Protein AF-A0A975LAP1-F1 (afdb_monomer_lite)

Sequence (255 aa):
MSKTQSNGDASPSRRRPWLIVGASGAALSMIAAGGLVWWKAQGPEHLTTEPLSEHAIAQTASDTAWEWDPPEGAEVFTVRPIPSGVAVQLDDGVVALDGVTGEPTWRYRRADASLSAASTTPDTRLLALAFEKEQQEEQDRSDPALEDLLVLDTSTGEIVGQQEIGEARPHRIVNSPVPGPRGATQHLPASGIHQVTNDARIELGARGFVAYSLTEDSELWENGTAFPGSPRTMRSRTPTQARPRSRGTPLSPAD

InterPro domains:
  IPR011044 Quinoprotein amine dehydrogenase, beta chain-like [SSF50969] (33-177)
  IPR015943 WD40/YVTN repeat-like-containing domain superfamily [G3DSA:2.130.10.10] (2-242)

Structure (mmCIF, N/CA/C/O backbone):
data_AF-A0A975LAP1-F1
#
_entry.id   AF-A0A975LAP1-F1
#
loop_
_atom_site.group_PDB
_atom_site.id
_atom_site.type_symbol
_atom_site.label_atom_id
_atom_site.label_alt_id
_atom_site.label_comp_id
_atom_site.label_asym_id
_atom_site.label_entity_id
_atom_site.label_seq_id
_atom_site.pdbx_PDB_ins_code
_atom_site.Cartn_x
_atom_site.Cartn_y
_atom_site.Cartn_z
_atom_site.occupancy
_atom_site.B_iso_or_equiv
_atom_site.auth_seq_id
_atom_site.auth_comp_id
_atom_site.auth_asym_id
_atom_site.auth_atom_id
_atom_site.pdbx_PDB_model_num
ATOM 1 N N . MET A 1 1 ? -28.612 12.240 81.032 1.00 38.69 1 MET A N 1
ATOM 2 C CA . MET A 1 1 ? -27.527 12.898 81.795 1.00 38.69 1 MET A CA 1
ATOM 3 C C . MET A 1 1 ? -26.352 13.081 80.851 1.00 38.69 1 MET A C 1
ATOM 5 O O . MET A 1 1 ? -25.932 12.115 80.232 1.00 38.69 1 MET A O 1
ATOM 9 N N . SER A 1 2 ? -25.935 14.329 80.665 1.00 35.81 2 SER A N 1
ATOM 10 C CA . SER A 1 2 ? -24.958 14.801 79.675 1.00 35.81 2 SER A CA 1
ATOM 11 C C . SER A 1 2 ? -23.512 14.760 80.190 1.00 35.81 2 SER A C 1
ATOM 13 O O . SER A 1 2 ? -23.310 14.966 81.385 1.00 35.81 2 SER A O 1
ATOM 15 N N . LYS A 1 3 ? -22.538 14.598 79.277 1.00 39.25 3 LYS A N 1
ATOM 16 C CA . LYS A 1 3 ? -21.261 15.357 79.137 1.00 39.25 3 LYS A CA 1
ATOM 17 C C . LYS A 1 3 ? -20.501 14.816 77.896 1.00 39.25 3 LYS A C 1
ATOM 19 O O . LYS A 1 3 ? -20.288 13.612 77.845 1.00 39.25 3 LYS A O 1
ATOM 24 N N . THR A 1 4 ? -20.365 15.527 76.757 1.00 42.12 4 THR A N 1
ATOM 25 C CA . THR A 1 4 ? -19.276 16.479 76.344 1.00 42.12 4 THR A CA 1
ATOM 26 C C . THR A 1 4 ? -17.855 15.983 76.682 1.00 42.12 4 THR A C 1
ATOM 28 O O . THR A 1 4 ? -17.674 15.465 77.773 1.00 42.12 4 THR A O 1
ATOM 31 N N . GLN A 1 5 ? -16.777 16.078 75.882 1.00 36.19 5 GLN A N 1
ATOM 32 C CA . GLN A 1 5 ? -16.282 16.980 74.809 1.00 36.19 5 GLN A CA 1
ATOM 33 C C . GLN A 1 5 ? -14.969 16.319 74.268 1.00 36.19 5 GLN A C 1
ATOM 35 O O . GLN A 1 5 ? -14.279 15.690 75.062 1.00 36.19 5 GLN A O 1
ATOM 40 N N . SER A 1 6 ? -14.678 16.170 72.968 1.00 34.81 6 SER A N 1
ATOM 41 C CA . SER A 1 6 ? -13.997 17.059 71.987 1.00 34.81 6 SER A CA 1
ATOM 42 C C . SER A 1 6 ? -12.616 17.662 72.333 1.00 34.81 6 SER A C 1
ATOM 44 O O . SER A 1 6 ? -12.476 18.323 73.357 1.00 34.81 6 SER A O 1
ATOM 46 N N . ASN A 1 7 ? -11.722 17.581 71.327 1.00 35.31 7 ASN A N 1
ATOM 47 C CA . ASN A 1 7 ? -10.438 18.279 71.061 1.00 35.31 7 ASN A CA 1
ATOM 48 C C . ASN A 1 7 ? -9.197 17.735 71.797 1.00 35.31 7 ASN A C 1
ATOM 50 O O . ASN A 1 7 ? -9.259 17.448 72.979 1.00 35.31 7 ASN A O 1
ATOM 54 N N . GLY A 1 8 ? -8.015 17.599 71.196 1.00 30.88 8 GLY A N 1
ATOM 55 C CA . GLY A 1 8 ? -7.505 17.971 69.880 1.00 30.88 8 GLY A CA 1
ATOM 56 C C . GLY A 1 8 ? -5.966 17.900 69.908 1.00 30.88 8 GLY A C 1
ATOM 57 O O . GLY A 1 8 ? -5.369 17.855 70.979 1.00 30.88 8 GLY A O 1
ATOM 58 N N . ASP A 1 9 ? -5.385 17.946 68.713 1.00 32.59 9 ASP A N 1
ATOM 59 C CA . ASP A 1 9 ? -4.013 18.335 68.364 1.00 32.59 9 ASP A CA 1
ATOM 60 C C . ASP A 1 9 ? -2.812 17.368 68.361 1.00 32.59 9 ASP A C 1
ATOM 62 O O . ASP A 1 9 ? -2.513 16.613 69.280 1.00 32.59 9 ASP A O 1
ATOM 66 N N . ALA A 1 10 ? -2.060 17.599 67.276 1.00 34.28 10 ALA A N 1
ATOM 67 C CA . ALA A 1 10 ? -0.621 17.479 67.079 1.00 34.28 10 ALA A CA 1
ATOM 68 C C . ALA A 1 10 ? -0.022 16.096 66.772 1.00 34.28 10 ALA A C 1
ATOM 70 O O . ALA A 1 10 ? 0.470 15.358 67.621 1.00 34.28 10 ALA A O 1
ATOM 71 N N . SER A 1 11 ? 0.084 15.857 65.463 1.00 34.81 11 SER A N 1
ATOM 72 C CA . SER A 1 11 ? 1.168 15.097 64.835 1.00 34.81 11 SER A CA 1
ATOM 73 C C . SER A 1 11 ? 2.547 15.588 65.307 1.00 34.81 11 SER A C 1
ATOM 75 O O . SER A 1 11 ? 2.756 16.797 65.442 1.00 34.81 11 SER A O 1
ATOM 77 N N . PRO A 1 12 ? 3.530 14.682 65.435 1.00 41.25 12 PRO A N 1
ATOM 78 C CA . PRO A 1 12 ? 4.786 14.976 64.765 1.00 41.25 12 PRO A CA 1
ATOM 79 C C . PRO A 1 12 ? 5.306 13.806 63.926 1.00 41.25 12 PRO A C 1
ATOM 81 O O . PRO A 1 12 ? 5.318 12.637 64.303 1.00 41.25 12 PRO A O 1
ATOM 84 N N . SER A 1 13 ? 5.818 14.209 62.771 1.00 37.78 13 SER A N 1
ATOM 85 C CA . SER A 1 13 ? 6.647 13.480 61.823 1.00 37.78 13 SER A CA 1
ATOM 86 C C . SER A 1 13 ? 7.677 12.527 62.440 1.00 37.78 13 SER A C 1
ATOM 88 O O . SER A 1 13 ? 8.467 12.942 63.290 1.00 37.78 13 SER A O 1
ATOM 90 N N . ARG A 1 14 ? 7.849 11.349 61.826 1.00 40.00 14 ARG A N 1
ATOM 91 C CA . ARG A 1 14 ? 9.184 10.836 61.476 1.00 40.00 14 ARG A CA 1
ATOM 92 C C . ARG A 1 14 ? 9.119 9.839 60.323 1.00 40.00 14 ARG A C 1
ATOM 94 O O . ARG A 1 14 ? 8.233 9.003 60.220 1.00 40.00 14 ARG A O 1
ATOM 101 N N . ARG A 1 15 ? 10.068 10.029 59.413 1.00 36.66 15 ARG A N 1
ATOM 102 C CA . ARG A 1 15 ? 10.235 9.354 58.130 1.00 36.66 15 ARG A CA 1
ATOM 103 C C . ARG A 1 15 ? 10.871 7.971 58.302 1.00 36.66 15 ARG A C 1
ATOM 105 O O . ARG A 1 15 ? 11.893 7.891 58.973 1.00 36.66 15 ARG A O 1
ATOM 112 N N . ARG A 1 16 ? 10.368 7.027 57.488 1.00 39.22 16 ARG A N 1
ATOM 113 C CA . ARG A 1 16 ? 11.048 5.875 56.842 1.00 39.22 16 ARG A CA 1
ATOM 114 C C . ARG A 1 16 ? 11.605 4.766 57.754 1.00 39.22 16 ARG A C 1
ATOM 116 O O . ARG A 1 16 ? 11.935 5.022 58.902 1.00 39.22 16 ARG A O 1
ATOM 123 N N . PRO A 1 17 ? 11.976 3.615 57.168 1.00 44.97 17 PRO A N 1
ATOM 124 C CA . PRO A 1 17 ? 11.367 2.832 56.075 1.00 44.97 17 PRO A CA 1
ATOM 125 C C . PRO A 1 17 ? 10.967 1.430 56.606 1.00 44.97 17 PRO A C 1
ATOM 127 O O . PRO A 1 17 ? 11.126 1.194 57.794 1.00 44.97 17 PRO A O 1
ATOM 130 N N . TRP A 1 18 ? 10.477 0.501 55.774 1.00 30.97 18 TRP A N 1
ATOM 131 C CA . TRP A 1 18 ? 11.006 -0.880 55.675 1.00 30.97 18 TRP A CA 1
ATOM 132 C C . TRP A 1 18 ? 10.168 -1.765 54.730 1.00 30.97 18 TRP A C 1
ATOM 134 O O . TRP A 1 18 ? 8.970 -1.942 54.900 1.00 30.97 18 TRP A O 1
ATOM 144 N N . LEU A 1 19 ? 10.907 -2.306 53.760 1.00 40.81 19 LEU A N 1
ATOM 145 C CA . LEU A 1 19 ? 10.890 -3.658 53.199 1.00 40.81 19 LEU A CA 1
ATOM 146 C C . LEU A 1 19 ? 9.651 -4.232 52.495 1.00 40.81 19 LEU A C 1
ATOM 148 O O . LEU A 1 19 ? 8.690 -4.712 53.084 1.00 40.81 19 LEU A O 1
ATOM 152 N N . ILE A 1 20 ? 9.856 -4.322 51.183 1.00 46.25 20 ILE A N 1
ATOM 153 C CA . ILE A 1 20 ? 9.361 -5.318 50.238 1.00 46.25 20 ILE A CA 1
ATOM 154 C C . ILE A 1 20 ? 9.787 -6.735 50.675 1.00 46.25 20 ILE A C 1
ATOM 156 O O . ILE A 1 20 ? 10.964 -6.981 50.936 1.00 46.25 20 ILE A O 1
ATOM 160 N N . VAL A 1 21 ? 8.833 -7.666 50.639 1.00 44.81 21 VAL A N 1
ATOM 161 C CA . VAL A 1 21 ? 8.989 -9.111 50.377 1.00 44.81 21 VAL A CA 1
ATOM 162 C C . VAL A 1 21 ? 7.861 -9.413 49.374 1.00 44.81 21 VAL A C 1
ATOM 164 O O . VAL A 1 21 ? 6.732 -9.020 49.629 1.00 44.81 21 VAL A O 1
ATOM 167 N N . GLY A 1 22 ? 8.027 -9.981 48.181 1.00 35.56 22 GLY A N 1
ATOM 168 C CA . GLY A 1 22 ? 9.071 -10.849 47.652 1.00 35.56 22 GLY A CA 1
ATOM 169 C C . GLY A 1 22 ? 8.460 -12.221 47.343 1.00 35.56 22 GLY A C 1
ATOM 170 O O . GLY A 1 22 ? 8.400 -13.053 48.237 1.00 35.56 22 GLY A O 1
ATOM 171 N N . ALA A 1 23 ? 8.002 -12.439 46.105 1.00 39.31 23 ALA A N 1
ATOM 172 C CA . ALA A 1 23 ? 7.809 -13.753 45.466 1.00 39.31 23 ALA A CA 1
ATOM 173 C C . ALA A 1 23 ? 7.570 -13.507 43.958 1.00 39.31 23 ALA A C 1
ATOM 175 O O . ALA A 1 23 ? 6.493 -13.086 43.561 1.00 39.31 23 ALA A O 1
ATOM 176 N N . SER A 1 24 ? 8.606 -13.452 43.119 1.00 39.84 24 SER A N 1
ATOM 177 C CA . SER A 1 24 ? 9.286 -14.601 42.495 1.00 39.84 24 SER A CA 1
ATOM 178 C C . SER A 1 24 ? 8.374 -15.402 41.562 1.00 39.84 24 SER A C 1
ATOM 180 O O . SER A 1 24 ? 7.851 -16.445 41.934 1.00 39.84 24 SER A O 1
ATOM 182 N N . GLY A 1 25 ? 8.247 -14.926 40.323 1.00 34.97 25 GLY A N 1
ATOM 183 C CA . GLY A 1 25 ? 7.897 -15.735 39.159 1.00 34.97 25 GLY A CA 1
ATOM 184 C C . GLY A 1 25 ? 8.994 -15.540 38.120 1.00 34.97 25 GLY A C 1
ATOM 185 O O . GLY A 1 25 ? 9.040 -14.514 37.451 1.00 34.97 25 GLY A O 1
ATOM 186 N N . ALA A 1 26 ? 9.940 -16.472 38.079 1.00 43.75 26 ALA A N 1
ATOM 187 C CA . ALA A 1 26 ? 11.065 -16.453 37.160 1.00 43.75 26 ALA A CA 1
ATOM 188 C C . ALA A 1 26 ? 10.602 -16.726 35.720 1.00 43.75 26 ALA A C 1
ATOM 190 O O . ALA A 1 26 ? 9.992 -17.759 35.461 1.00 43.75 26 ALA A O 1
ATOM 191 N N . ALA A 1 27 ? 10.981 -15.855 34.786 1.00 41.47 27 ALA A N 1
ATOM 192 C CA . ALA A 1 27 ? 11.156 -16.212 33.383 1.00 41.47 27 ALA A CA 1
ATOM 193 C C . ALA A 1 27 ? 12.549 -15.727 32.961 1.00 41.47 27 ALA A C 1
ATOM 195 O O . ALA A 1 27 ? 12.811 -14.532 32.837 1.00 41.47 27 ALA A O 1
ATOM 196 N N . LEU A 1 28 ? 13.471 -16.683 32.870 1.00 40.94 28 LEU A N 1
ATOM 197 C CA . LEU A 1 28 ? 1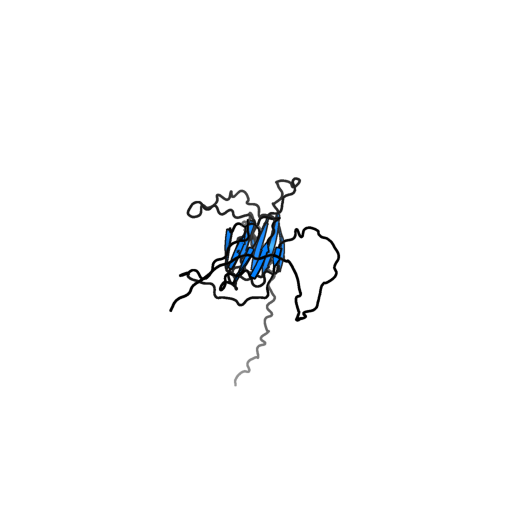4.861 -16.495 32.475 1.00 40.94 28 LEU A CA 1
ATOM 198 C C . LEU A 1 28 ? 14.977 -16.380 30.947 1.00 40.94 28 LEU A C 1
ATOM 200 O O . LEU A 1 28 ? 14.511 -17.257 30.230 1.00 40.94 28 LEU A O 1
ATOM 204 N N . SER A 1 29 ? 15.728 -15.355 30.533 1.00 42.34 29 SER A N 1
ATOM 205 C CA . SER A 1 29 ? 16.772 -15.378 29.495 1.00 42.34 29 SER A CA 1
ATOM 206 C C . SER A 1 29 ? 16.389 -15.543 28.016 1.00 42.34 29 SER A C 1
ATOM 208 O O . SER A 1 29 ? 16.102 -16.638 27.556 1.00 42.34 29 SER A O 1
ATOM 210 N N . MET A 1 30 ? 16.684 -14.515 27.212 1.00 36.72 30 MET A N 1
ATOM 211 C CA . MET A 1 30 ? 18.011 -14.391 26.584 1.00 36.72 30 MET A CA 1
ATOM 212 C C . MET A 1 30 ? 18.316 -12.933 26.222 1.00 36.72 30 MET A C 1
ATOM 214 O O . MET A 1 30 ? 17.780 -12.376 25.272 1.00 36.72 30 MET A O 1
ATOM 218 N N . ILE A 1 31 ? 19.235 -12.327 26.975 1.00 44.12 31 ILE A N 1
ATOM 219 C CA . ILE A 1 31 ? 19.990 -11.164 26.511 1.00 44.12 31 ILE A CA 1
ATOM 220 C C . ILE A 1 31 ? 21.107 -11.737 25.643 1.00 44.12 31 ILE A C 1
ATOM 222 O O . ILE A 1 31 ? 22.079 -12.290 26.161 1.00 44.12 31 ILE A O 1
ATOM 226 N N . ALA A 1 32 ? 20.952 -11.646 24.325 1.00 41.72 32 ALA A N 1
ATOM 227 C CA . ALA A 1 32 ? 22.072 -11.836 23.421 1.00 41.72 32 ALA A CA 1
ATOM 228 C C . ALA A 1 32 ? 23.023 -10.647 23.607 1.00 41.72 32 ALA A C 1
ATOM 230 O O . ALA A 1 32 ? 22.703 -9.507 23.276 1.00 41.72 32 ALA A O 1
ATOM 231 N N . ALA A 1 33 ? 24.187 -10.922 24.190 1.00 43.88 33 ALA A N 1
ATOM 232 C CA . ALA A 1 33 ? 25.302 -9.996 24.256 1.00 43.88 33 ALA A CA 1
ATOM 233 C C . ALA A 1 33 ? 25.853 -9.753 22.838 1.00 43.88 33 ALA A C 1
ATOM 235 O O . ALA A 1 33 ? 26.758 -10.445 22.383 1.00 43.88 33 ALA A O 1
ATOM 236 N N . GLY A 1 34 ? 25.286 -8.769 22.144 1.00 37.88 34 GLY A N 1
ATOM 237 C CA . GLY A 1 34 ? 25.898 -8.077 21.013 1.00 37.88 34 GLY A CA 1
ATOM 238 C C . GLY A 1 34 ? 26.238 -6.661 21.463 1.00 37.88 34 GLY A C 1
ATOM 239 O O . GLY A 1 34 ? 25.373 -5.945 21.956 1.00 37.88 34 GLY A O 1
ATOM 240 N N . GLY A 1 35 ? 27.515 -6.298 21.403 1.00 36.84 35 GLY A N 1
ATOM 241 C CA . GLY A 1 35 ? 28.046 -5.064 21.971 1.00 36.84 35 GLY A CA 1
ATOM 242 C C . GLY A 1 35 ? 27.442 -3.768 21.416 1.00 36.84 35 GLY A C 1
ATOM 243 O O . GLY A 1 35 ? 26.875 -3.715 20.331 1.00 36.84 35 GLY A O 1
ATOM 244 N N . LEU A 1 36 ? 27.636 -2.713 22.208 1.00 51.72 36 LEU A N 1
ATOM 245 C CA . LEU A 1 36 ? 27.537 -1.296 21.862 1.00 51.72 36 LEU A CA 1
ATOM 246 C C . LEU A 1 36 ? 27.771 -0.987 20.375 1.00 51.72 36 LEU A C 1
ATOM 248 O O . LEU A 1 36 ? 28.918 -0.962 19.940 1.00 51.72 36 LEU A O 1
ATOM 252 N N . VAL A 1 37 ? 26.713 -0.577 19.677 1.00 40.56 37 VAL A N 1
ATOM 253 C CA . VAL A 1 37 ? 26.736 0.615 18.820 1.00 40.56 37 VAL A CA 1
ATOM 254 C C . VAL A 1 37 ? 25.359 1.274 18.944 1.00 40.56 37 VAL A C 1
ATOM 256 O O . VAL A 1 37 ? 24.396 0.853 18.315 1.00 40.56 37 VAL A O 1
ATOM 259 N N . TRP A 1 38 ? 25.245 2.316 19.774 1.00 34.34 38 TRP A N 1
ATOM 260 C CA . TRP A 1 38 ? 24.166 3.305 19.649 1.00 34.34 38 TRP A CA 1
ATOM 261 C C . TRP A 1 38 ? 24.435 4.135 18.383 1.00 34.34 38 TRP A C 1
ATOM 263 O O . TRP A 1 38 ? 24.802 5.304 18.440 1.00 34.34 38 TRP A O 1
ATOM 273 N N . TRP A 1 39 ? 24.331 3.503 17.219 1.00 42.53 39 TRP A N 1
ATOM 274 C CA . TRP A 1 39 ? 24.052 4.218 15.985 1.00 42.53 39 TRP A CA 1
ATOM 275 C C . TRP A 1 39 ? 22.555 4.472 16.056 1.00 42.53 39 TRP A C 1
ATOM 277 O O . TRP A 1 39 ? 21.811 3.544 16.374 1.00 42.53 39 TRP A O 1
ATOM 287 N N . LYS A 1 40 ? 22.096 5.711 15.854 1.00 44.97 40 LYS A N 1
ATOM 288 C CA . LYS A 1 40 ? 20.662 5.959 15.670 1.00 44.97 40 LYS A CA 1
ATOM 289 C C . LYS A 1 40 ? 20.139 4.867 14.733 1.00 44.97 40 LYS A C 1
ATOM 291 O O . LYS A 1 40 ? 20.675 4.736 13.635 1.00 44.97 40 LYS A O 1
ATOM 296 N N . ALA A 1 41 ? 19.165 4.072 15.163 1.00 47.47 41 ALA A N 1
ATOM 297 C CA . ALA A 1 41 ? 18.452 3.181 14.264 1.00 47.47 41 ALA A CA 1
ATOM 298 C C . ALA A 1 41 ? 17.680 4.080 13.284 1.00 47.47 41 ALA A C 1
ATOM 300 O O . ALA A 1 41 ? 16.526 4.404 13.513 1.00 47.47 41 ALA A O 1
ATOM 301 N N . GLN A 1 42 ? 18.365 4.594 12.261 1.00 60.31 42 GLN A N 1
ATOM 302 C CA . GLN A 1 42 ? 17.797 5.375 11.158 1.00 60.31 42 GLN A CA 1
ATOM 303 C C . GLN A 1 42 ? 17.321 4.420 10.057 1.00 60.31 42 GLN A C 1
ATOM 305 O O . GLN A 1 42 ? 17.497 4.687 8.878 1.00 60.31 42 GLN A O 1
ATOM 310 N N . GLY A 1 43 ? 16.846 3.240 10.451 1.00 71.69 43 GLY A N 1
ATOM 311 C CA . GLY A 1 43 ? 16.218 2.302 9.538 1.00 71.69 43 GLY A CA 1
ATOM 312 C C . GLY A 1 43 ? 14.708 2.513 9.545 1.00 71.69 43 GLY A C 1
ATOM 313 O O . GLY A 1 43 ? 14.194 3.144 10.474 1.00 71.69 43 GLY A O 1
ATOM 314 N N . PRO A 1 44 ? 13.998 1.960 8.552 1.00 85.25 44 PRO A N 1
ATOM 315 C CA . PRO A 1 44 ? 12.550 1.880 8.609 1.00 85.25 44 PRO A CA 1
ATOM 316 C C . PRO A 1 44 ? 12.101 1.250 9.928 1.00 85.25 44 PRO A C 1
ATOM 318 O O . PRO A 1 44 ? 12.669 0.260 10.398 1.00 85.25 44 PRO A O 1
ATOM 321 N N . GLU A 1 45 ? 11.049 1.809 10.509 1.00 92.44 45 GLU A N 1
ATOM 322 C CA . GLU A 1 45 ? 10.298 1.124 11.539 1.00 92.44 45 GLU A CA 1
ATOM 323 C C . GLU A 1 45 ? 9.454 0.045 10.866 1.00 92.44 45 GLU A C 1
ATOM 325 O O . GLU A 1 45 ? 8.513 0.343 10.132 1.00 92.44 45 GLU A O 1
ATOM 330 N N . HIS A 1 46 ? 9.792 -1.214 11.122 1.00 95.75 46 HIS A N 1
ATOM 331 C CA . HIS A 1 46 ? 9.108 -2.355 10.532 1.00 95.75 46 HIS A CA 1
ATOM 332 C C . HIS A 1 46 ? 8.719 -3.345 11.623 1.00 95.75 46 HIS A C 1
ATOM 334 O O . HIS A 1 46 ? 9.575 -3.936 12.281 1.00 95.75 46 HIS A O 1
ATOM 340 N N . LEU A 1 47 ? 7.414 -3.495 11.828 1.00 95.75 47 LEU A N 1
ATOM 341 C CA . LEU A 1 47 ? 6.833 -4.504 12.702 1.00 95.75 47 LEU A CA 1
ATOM 342 C C . LEU A 1 47 ? 5.970 -5.426 11.861 1.00 95.75 47 LEU A C 1
ATOM 344 O O . LEU A 1 47 ? 5.064 -4.950 11.180 1.00 95.75 47 LEU A O 1
ATOM 348 N N . THR A 1 48 ? 6.243 -6.721 11.951 1.00 96.06 48 THR A N 1
ATOM 349 C CA . THR A 1 48 ? 5.443 -7.779 11.341 1.00 96.06 48 THR A CA 1
ATOM 350 C C . THR A 1 48 ? 4.606 -8.491 12.397 1.00 96.06 48 THR A C 1
ATOM 352 O O . THR A 1 48 ? 4.836 -8.359 13.602 1.00 96.06 48 THR A O 1
ATOM 355 N N . THR A 1 49 ? 3.629 -9.259 11.935 1.00 95.19 49 THR A N 1
ATOM 356 C CA . THR A 1 49 ? 2.782 -10.116 12.763 1.00 95.19 49 THR A CA 1
ATOM 357 C C . THR A 1 49 ? 2.630 -11.485 12.114 1.00 95.19 49 THR A C 1
ATOM 359 O O . THR A 1 49 ? 2.880 -11.654 10.922 1.00 95.19 49 THR A O 1
ATOM 362 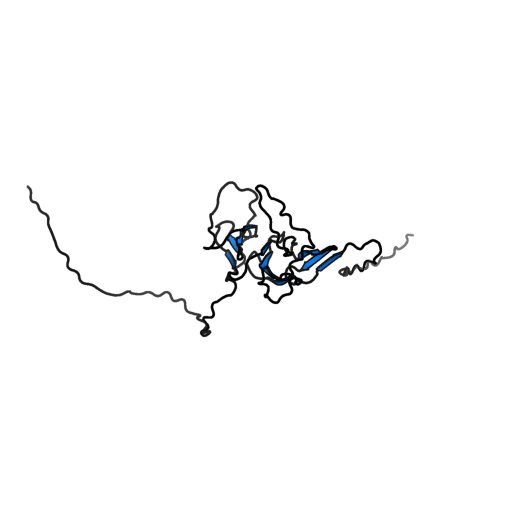N N . GLU A 1 50 ? 2.186 -12.464 12.895 1.00 93.88 50 GLU A N 1
ATOM 363 C CA . GLU A 1 50 ? 1.693 -13.725 12.344 1.00 93.88 50 GLU A CA 1
ATOM 364 C C . GLU A 1 50 ? 0.406 -13.480 11.538 1.00 93.88 50 GLU A C 1
ATOM 366 O O . GLU A 1 50 ? -0.360 -12.576 11.901 1.00 93.88 50 GLU A O 1
ATOM 371 N N . PRO A 1 51 ? 0.126 -14.284 10.492 1.00 89.56 51 PRO A N 1
ATOM 372 C CA . PRO A 1 51 ? -1.078 -14.132 9.688 1.00 89.56 51 PRO A CA 1
ATOM 373 C C . PRO A 1 51 ? -2.337 -14.148 10.555 1.00 89.56 51 PRO A C 1
ATOM 375 O O . PRO A 1 51 ? -2.624 -15.115 11.269 1.00 89.56 51 PRO A O 1
ATOM 378 N N . LEU A 1 52 ? -3.101 -13.064 10.477 1.00 86.06 52 LEU A N 1
ATOM 379 C CA . LEU A 1 52 ? -4.382 -12.955 11.159 1.00 86.06 52 LEU A CA 1
ATOM 380 C C . LEU A 1 52 ? -5.481 -13.686 10.391 1.00 86.06 52 LEU A C 1
ATOM 382 O O . LEU A 1 52 ? -5.358 -14.001 9.206 1.00 86.06 52 LEU A O 1
ATOM 386 N N . SER A 1 53 ? -6.583 -13.955 11.089 1.00 87.81 53 SER A N 1
ATOM 387 C CA . SER A 1 53 ? -7.772 -14.496 10.438 1.00 87.81 53 SER A CA 1
ATOM 388 C C . SER A 1 53 ? -8.324 -13.482 9.446 1.00 87.81 53 SER A C 1
ATOM 390 O O . SER A 1 53 ? -8.496 -12.313 9.776 1.00 87.81 53 SER A O 1
ATOM 392 N N . GLU A 1 54 ? -8.632 -13.942 8.238 1.00 89.50 54 GLU A N 1
ATOM 393 C CA . GLU A 1 54 ? -9.288 -13.096 7.250 1.00 89.50 54 GLU A CA 1
ATOM 394 C C . GLU A 1 54 ? -10.720 -12.759 7.697 1.00 89.50 54 GLU A C 1
ATOM 396 O O . GLU A 1 54 ? -11.438 -13.569 8.300 1.00 89.50 54 GLU A O 1
ATOM 401 N N . HIS A 1 55 ? -11.153 -11.550 7.369 1.00 83.25 55 HIS A N 1
ATOM 402 C CA . HIS A 1 55 ? -12.479 -11.031 7.641 1.00 83.25 55 HIS A CA 1
ATOM 403 C C . HIS A 1 55 ? -13.166 -10.663 6.332 1.00 83.25 55 HIS A C 1
ATOM 405 O O . HIS A 1 55 ? -12.555 -10.182 5.379 1.00 83.25 55 HIS A O 1
ATOM 411 N N . ALA A 1 56 ? -14.477 -10.891 6.274 1.00 81.44 56 ALA A N 1
ATOM 412 C CA . ALA A 1 56 ? -15.252 -10.438 5.132 1.00 81.44 56 ALA A CA 1
ATOM 413 C C . ALA A 1 56 ? -15.216 -8.904 5.080 1.00 81.44 56 ALA A C 1
ATOM 415 O O . ALA A 1 56 ? -15.587 -8.239 6.047 1.00 81.44 56 ALA A O 1
ATOM 416 N N . ILE A 1 57 ? -14.804 -8.351 3.938 1.00 78.56 57 ILE A N 1
ATOM 417 C CA . ILE A 1 57 ? -14.797 -6.903 3.724 1.00 78.56 57 ILE A CA 1
ATOM 418 C C . ILE A 1 57 ? -16.233 -6.382 3.837 1.00 78.56 57 ILE A C 1
ATOM 420 O O . ILE A 1 57 ? -17.142 -6.863 3.147 1.00 78.56 57 ILE A O 1
ATOM 424 N N . ALA A 1 58 ? -16.432 -5.388 4.702 1.00 80.00 58 ALA A N 1
ATOM 425 C CA . ALA A 1 58 ? -17.723 -4.744 4.880 1.00 80.00 58 ALA A CA 1
ATOM 426 C C . ALA A 1 58 ? -18.177 -4.079 3.570 1.00 80.00 58 ALA A C 1
ATOM 428 O O . ALA A 1 58 ? -17.486 -3.232 3.011 1.00 80.00 58 ALA A O 1
ATOM 429 N N . GLN A 1 59 ? -19.361 -4.457 3.089 1.00 84.62 59 GLN A N 1
ATOM 430 C CA . GLN A 1 59 ? -19.941 -3.919 1.849 1.00 84.62 59 GLN A CA 1
ATOM 431 C C . GLN A 1 59 ? -20.786 -2.659 2.090 1.00 84.62 59 GLN A C 1
ATOM 433 O O . GLN A 1 59 ? -21.076 -1.904 1.164 1.00 84.62 59 GLN A O 1
ATOM 438 N N . THR A 1 60 ? -21.213 -2.444 3.334 1.00 88.06 60 THR A N 1
ATOM 439 C CA . THR A 1 60 ? -22.067 -1.329 3.757 1.00 88.06 60 THR A CA 1
ATOM 440 C C . THR A 1 60 ? -21.676 -0.889 5.161 1.00 88.06 60 THR A C 1
ATOM 442 O O . THR A 1 60 ? -21.322 -1.734 5.980 1.00 88.06 60 THR A O 1
ATOM 445 N N . ALA A 1 61 ? -21.815 0.401 5.457 1.00 87.88 61 ALA A N 1
ATOM 446 C CA . ALA A 1 61 ? -21.620 0.955 6.793 1.00 87.88 61 ALA A CA 1
ATOM 447 C C . ALA A 1 61 ? -22.955 1.458 7.361 1.00 87.88 61 ALA A C 1
ATOM 449 O O . ALA A 1 61 ? -23.715 2.118 6.650 1.00 87.88 61 ALA A O 1
ATOM 450 N N . SER A 1 62 ? -23.229 1.150 8.629 1.00 90.62 62 SER A N 1
ATOM 451 C CA . SER A 1 62 ? -24.379 1.682 9.377 1.00 90.62 62 SER A CA 1
ATOM 452 C C . SER A 1 62 ? -23.961 2.438 10.635 1.00 90.62 62 SER A C 1
ATOM 454 O O . SER A 1 62 ? -24.596 3.433 10.970 1.00 90.62 62 SER A O 1
ATOM 456 N N . ASP A 1 63 ? -22.882 1.998 11.287 1.00 93.06 63 ASP A N 1
ATOM 457 C CA . ASP A 1 63 ? -22.424 2.485 12.587 1.00 93.06 63 ASP A CA 1
ATOM 458 C C . ASP A 1 63 ? -20.891 2.426 12.682 1.00 93.06 63 ASP A C 1
ATOM 460 O O . ASP A 1 63 ? -20.234 1.715 11.915 1.00 93.06 63 ASP A O 1
ATOM 464 N N . THR A 1 64 ? -20.324 3.153 13.645 1.00 94.25 64 THR A N 1
ATOM 465 C CA . THR A 1 64 ? -18.892 3.107 13.972 1.00 94.25 64 THR A CA 1
ATOM 466 C C . THR A 1 64 ? -18.600 1.920 14.891 1.00 94.25 64 THR A C 1
ATOM 468 O O . THR A 1 64 ? -19.207 1.806 15.956 1.00 94.25 64 THR A O 1
ATOM 471 N N . ALA A 1 65 ? -17.660 1.053 14.502 1.00 91.19 65 ALA A N 1
ATOM 472 C CA . ALA A 1 65 ? -17.231 -0.089 15.317 1.00 91.19 65 ALA A CA 1
ATOM 473 C C . ALA A 1 65 ? -16.069 0.256 16.266 1.00 91.19 65 ALA A C 1
ATOM 475 O O . ALA A 1 65 ? -16.045 -0.207 17.404 1.00 91.19 65 ALA A O 1
ATOM 476 N N . TRP A 1 66 ? -15.130 1.078 15.799 1.00 96.00 66 TRP A N 1
ATOM 477 C CA . TRP A 1 66 ? -13.928 1.488 16.521 1.00 96.00 66 TRP A CA 1
ATOM 478 C C . TRP A 1 66 ? -13.403 2.815 15.967 1.00 96.00 66 TRP A C 1
ATOM 480 O O . TRP A 1 66 ? -13.780 3.244 14.874 1.00 96.00 66 TRP A O 1
ATOM 490 N N . GLU A 1 67 ? -12.529 3.455 16.737 1.00 96.12 67 GLU A N 1
ATOM 491 C CA . GLU A 1 67 ? -11.797 4.661 16.356 1.00 96.12 67 GLU A CA 1
ATOM 492 C C . GLU A 1 67 ? -10.301 4.405 16.557 1.00 96.12 67 GLU A C 1
ATOM 494 O O . GLU A 1 67 ? -9.905 3.675 17.468 1.00 96.12 67 GLU A O 1
ATOM 499 N N . TRP A 1 68 ? -9.479 4.987 15.690 1.00 97.44 68 TRP A N 1
ATOM 500 C CA . TRP A 1 68 ? -8.025 4.895 15.755 1.00 97.44 68 TRP A CA 1
ATOM 501 C C . TRP A 1 68 ? -7.415 6.256 15.437 1.00 97.44 68 TRP A C 1
ATOM 503 O O . TRP A 1 68 ? -7.824 6.907 14.473 1.00 97.44 68 TRP A O 1
ATOM 513 N N . ASP A 1 69 ? -6.423 6.653 16.231 1.00 96.44 69 ASP A N 1
ATOM 514 C CA . ASP A 1 69 ? -5.668 7.885 16.033 1.00 96.44 69 ASP A CA 1
ATOM 515 C C . ASP A 1 69 ? -4.313 7.587 15.373 1.00 96.44 69 ASP A C 1
ATOM 517 O O . ASP A 1 69 ? -3.601 6.674 15.816 1.00 96.44 69 ASP A O 1
ATOM 521 N N . PRO A 1 70 ? -3.913 8.359 14.345 1.00 94.19 70 PRO A N 1
ATOM 522 C CA . PRO A 1 70 ? -2.600 8.206 13.746 1.00 94.19 70 PRO A CA 1
ATOM 523 C C . PRO A 1 70 ? -1.480 8.559 14.734 1.00 94.19 70 PRO A C 1
ATOM 525 O O . PRO A 1 70 ? -1.686 9.353 15.658 1.00 94.19 70 PRO A O 1
ATOM 528 N N . PRO A 1 71 ? -0.269 8.002 14.542 1.00 92.00 71 PRO A N 1
ATOM 529 C CA . PRO A 1 71 ? 0.901 8.410 15.308 1.00 92.00 71 PRO A CA 1
ATOM 530 C C . PRO A 1 71 ? 1.118 9.927 15.249 1.00 92.00 71 PRO A C 1
ATOM 532 O O . PRO A 1 71 ? 0.840 10.564 14.234 1.00 92.00 71 PRO A O 1
ATOM 535 N N . GLU A 1 72 ? 1.660 10.504 16.323 1.00 89.38 72 GLU A N 1
ATOM 536 C CA . GLU A 1 72 ? 1.925 11.944 16.388 1.00 89.38 72 GLU A CA 1
ATOM 537 C C . GLU A 1 72 ? 2.785 12.408 15.201 1.00 89.38 72 GLU A C 1
ATOM 539 O O . GLU A 1 72 ? 3.835 11.830 14.914 1.00 89.38 72 GLU A O 1
ATOM 544 N N . GLY A 1 73 ? 2.325 13.459 14.519 1.00 86.88 73 GLY A N 1
ATOM 545 C CA . GLY A 1 73 ? 3.012 14.051 13.372 1.00 86.88 73 GLY A CA 1
ATOM 546 C C . GLY A 1 73 ? 2.803 13.338 12.034 1.00 86.88 73 GLY A C 1
ATOM 547 O O . GLY A 1 73 ? 3.289 13.861 11.040 1.00 86.88 73 GLY A O 1
ATOM 548 N N . ALA A 1 74 ? 2.087 12.209 11.990 1.00 90.12 74 ALA A N 1
ATOM 549 C CA . ALA A 1 74 ? 1.755 11.524 10.741 1.00 90.12 74 ALA A CA 1
ATOM 550 C C . ALA A 1 74 ? 0.477 12.091 10.104 1.00 90.12 74 ALA A C 1
ATOM 552 O O . ALA A 1 74 ? -0.508 12.367 10.799 1.00 90.12 74 ALA A O 1
ATOM 553 N N . GLU A 1 75 ? 0.464 12.200 8.777 1.00 91.06 75 GLU A N 1
ATOM 554 C CA . GLU A 1 75 ? -0.722 12.579 8.005 1.00 91.06 75 GLU A CA 1
ATOM 555 C C . GLU A 1 75 ? -1.350 11.343 7.352 1.00 91.06 75 GLU A C 1
ATOM 557 O O . GLU A 1 75 ? -0.669 10.535 6.727 1.00 91.06 75 GLU A O 1
ATOM 562 N N . VAL A 1 76 ? -2.670 11.179 7.488 1.00 91.12 76 VAL A N 1
ATOM 563 C CA . VAL A 1 76 ? -3.405 10.073 6.854 1.00 91.12 76 VAL A CA 1
ATOM 564 C C . VAL A 1 76 ? -3.853 10.491 5.459 1.00 91.12 76 VAL A C 1
ATOM 566 O O . VAL A 1 76 ? -4.667 11.402 5.312 1.00 91.12 76 VAL A O 1
ATOM 569 N N . PHE A 1 77 ? -3.401 9.765 4.438 1.00 88.69 77 PHE A N 1
ATOM 570 C CA . PHE A 1 77 ? -3.779 10.042 3.051 1.00 88.69 77 PHE A CA 1
ATOM 571 C C . PHE A 1 77 ? -4.967 9.216 2.570 1.00 88.69 77 PHE A C 1
ATOM 573 O O . PHE A 1 77 ? -5.862 9.726 1.894 1.00 88.69 77 PHE A O 1
ATOM 580 N N . THR A 1 78 ? -4.980 7.918 2.868 1.00 89.38 78 THR A N 1
ATOM 581 C CA . THR A 1 78 ? -6.035 7.014 2.401 1.00 89.38 78 THR A CA 1
ATOM 582 C C . THR A 1 78 ? -6.054 5.715 3.202 1.00 89.38 78 THR A C 1
ATOM 584 O O . THR A 1 78 ? -5.167 5.446 4.009 1.00 89.38 78 THR A O 1
ATOM 587 N N . VAL A 1 79 ? -7.073 4.896 2.968 1.00 92.12 79 VAL A N 1
ATOM 588 C CA . VAL A 1 79 ? -7.264 3.593 3.605 1.00 92.12 79 VAL A CA 1
ATOM 589 C C . VAL A 1 79 ? -7.558 2.566 2.520 1.00 92.12 79 VAL A C 1
ATOM 591 O O . VAL A 1 79 ? -8.317 2.840 1.588 1.00 92.12 79 VAL A O 1
ATOM 594 N N . ARG A 1 80 ? -6.957 1.381 2.629 1.00 90.31 80 ARG A N 1
ATOM 595 C CA . ARG A 1 80 ? -7.101 0.291 1.657 1.00 90.31 80 ARG A CA 1
ATOM 596 C C . ARG A 1 80 ? -7.560 -0.984 2.355 1.00 90.31 80 ARG A C 1
ATOM 598 O O . ARG A 1 80 ? -7.079 -1.262 3.451 1.00 90.31 80 ARG A O 1
ATOM 605 N N . PRO A 1 81 ? -8.462 -1.770 1.749 1.00 91.56 81 PRO A N 1
ATOM 606 C CA . PRO A 1 81 ? -8.841 -3.055 2.314 1.00 91.56 81 PRO A CA 1
ATOM 607 C C . PRO A 1 81 ? -7.663 -4.034 2.256 1.00 91.56 81 PRO A C 1
ATOM 609 O O . PRO A 1 81 ? -6.941 -4.088 1.258 1.00 91.56 81 PRO A O 1
ATOM 612 N N . ILE A 1 82 ? -7.513 -4.817 3.320 1.00 93.38 82 ILE A N 1
ATOM 613 C CA . ILE A 1 82 ? -6.631 -5.986 3.403 1.00 93.38 82 ILE A CA 1
ATOM 614 C C . ILE A 1 82 ? -7.429 -7.158 3.996 1.00 93.38 82 ILE A C 1
ATOM 616 O O . ILE A 1 82 ? -8.468 -6.919 4.618 1.00 93.38 82 ILE A O 1
ATOM 620 N N . PRO A 1 83 ? -6.984 -8.417 3.849 1.00 92.12 83 PRO A N 1
ATOM 621 C CA . PRO A 1 83 ? -7.771 -9.567 4.289 1.00 92.12 83 PRO A CA 1
ATOM 622 C C . PRO A 1 83 ? -8.156 -9.537 5.774 1.00 92.12 83 PRO A C 1
ATOM 624 O O . PRO A 1 83 ? -9.255 -9.953 6.120 1.00 92.12 83 PRO A O 1
ATOM 627 N N . SER A 1 84 ? -7.296 -9.018 6.652 1.00 92.19 84 SER A N 1
ATOM 628 C CA . SER A 1 84 ? -7.541 -8.918 8.100 1.00 92.19 84 SER A CA 1
ATOM 629 C C . SER A 1 84 ? -8.225 -7.615 8.540 1.00 92.19 84 SER A C 1
ATOM 631 O O . SER A 1 84 ? -8.549 -7.460 9.716 1.00 92.19 84 SER A O 1
ATOM 633 N N . GLY A 1 85 ? -8.469 -6.661 7.636 1.00 93.94 85 GLY A N 1
ATOM 634 C CA . GLY A 1 85 ? -8.982 -5.344 8.007 1.00 93.94 85 GLY A CA 1
ATOM 635 C C . GLY A 1 85 ? -8.624 -4.250 7.013 1.00 93.94 85 GLY A C 1
ATOM 636 O O . GLY A 1 85 ? -9.024 -4.293 5.847 1.00 93.94 85 GLY A O 1
ATOM 637 N N . VAL A 1 86 ? -7.890 -3.238 7.479 1.00 95.12 86 VAL A N 1
ATOM 638 C CA . VAL A 1 86 ? -7.497 -2.095 6.645 1.00 95.12 86 VAL A CA 1
ATOM 639 C C . VAL A 1 86 ? -6.025 -1.734 6.795 1.00 95.12 86 VAL A C 1
ATOM 641 O O . VAL A 1 86 ? -5.473 -1.767 7.886 1.00 95.12 86 VAL A O 1
ATOM 644 N N . ALA A 1 87 ? -5.396 -1.330 5.696 1.00 96.50 87 ALA A N 1
ATOM 645 C CA . ALA A 1 87 ? -4.094 -0.679 5.682 1.00 96.50 87 ALA A CA 1
ATOM 646 C C . ALA A 1 87 ? -4.290 0.836 5.539 1.00 96.50 87 ALA A C 1
ATOM 648 O O . ALA A 1 87 ? -4.818 1.313 4.531 1.00 96.50 87 ALA A O 1
ATOM 649 N N . VAL A 1 88 ? -3.879 1.591 6.554 1.00 96.94 88 VAL A N 1
ATOM 650 C CA . VAL A 1 88 ? -3.924 3.054 6.582 1.00 96.94 88 VAL A CA 1
ATOM 651 C C . VAL A 1 88 ? -2.622 3.599 6.015 1.00 96.94 88 VAL A C 1
ATOM 653 O O . VAL A 1 88 ? -1.553 3.376 6.579 1.00 96.94 88 VAL A O 1
ATOM 656 N N . GLN A 1 89 ? -2.720 4.305 4.892 1.00 95.06 89 GLN A N 1
ATOM 657 C CA . GLN A 1 89 ? -1.597 4.971 4.248 1.00 95.06 89 GLN A CA 1
ATOM 658 C C . GLN A 1 89 ? -1.301 6.291 4.965 1.00 95.06 89 GLN A C 1
ATOM 660 O O . GLN A 1 89 ? -2.176 7.158 5.065 1.00 95.06 89 GLN A O 1
ATOM 665 N N . LEU A 1 90 ? -0.055 6.430 5.404 1.00 94.19 90 LEU A N 1
ATOM 666 C CA . LEU A 1 90 ? 0.518 7.633 5.990 1.00 94.19 90 LEU A CA 1
ATOM 667 C C . LEU A 1 90 ? 1.438 8.331 4.981 1.00 94.19 90 LEU A C 1
ATOM 669 O O . LEU A 1 90 ? 1.740 7.784 3.919 1.00 94.19 90 LEU A O 1
ATOM 673 N N . ASP A 1 91 ? 1.900 9.526 5.321 1.00 91.75 91 ASP A N 1
ATOM 674 C CA . ASP A 1 91 ? 2.912 10.263 4.566 1.00 91.75 91 ASP A CA 1
ATOM 675 C C . ASP A 1 91 ? 4.289 9.609 4.565 1.00 91.75 91 ASP A C 1
ATOM 677 O O . ASP A 1 91 ? 5.035 9.753 3.600 1.00 91.75 91 ASP A O 1
ATOM 681 N N . ASP A 1 92 ? 4.588 8.825 5.594 1.00 92.31 92 ASP A N 1
ATOM 682 C CA . ASP A 1 92 ? 5.866 8.143 5.760 1.00 92.31 92 ASP A CA 1
ATOM 683 C C . ASP A 1 92 ? 5.748 6.611 5.729 1.00 92.31 92 ASP A C 1
ATOM 685 O O . ASP A 1 92 ? 6.705 5.905 6.050 1.00 92.31 92 ASP A O 1
ATOM 689 N N . GLY A 1 93 ? 4.592 6.054 5.349 1.00 95.50 93 GLY A N 1
ATOM 690 C CA . GLY A 1 93 ? 4.422 4.605 5.242 1.00 95.50 93 GLY A CA 1
ATOM 691 C C . GLY A 1 93 ? 2.995 4.105 5.434 1.00 95.50 93 GLY A C 1
ATOM 692 O O . GLY A 1 93 ? 2.044 4.633 4.864 1.00 95.50 93 GLY A O 1
ATOM 693 N N . VAL A 1 94 ? 2.840 3.020 6.192 1.00 97.44 94 VAL A N 1
ATOM 694 C CA . VAL A 1 94 ? 1.562 2.326 6.371 1.00 97.44 94 VAL A CA 1
ATOM 695 C C . VAL A 1 94 ? 1.443 1.682 7.753 1.00 97.44 94 VAL A C 1
ATOM 697 O O . VAL A 1 94 ? 2.414 1.164 8.314 1.00 97.44 94 VAL A O 1
ATOM 700 N N . VAL A 1 95 ? 0.220 1.668 8.281 1.00 98.00 95 VAL A N 1
ATOM 701 C CA . VAL A 1 95 ? -0.167 0.906 9.474 1.00 98.00 95 VAL A CA 1
ATOM 702 C C . VAL A 1 95 ? -1.369 0.035 9.130 1.00 98.00 95 VAL A C 1
ATOM 704 O O . VAL A 1 95 ? -2.378 0.541 8.644 1.00 98.00 95 VAL A O 1
ATOM 707 N N . ALA A 1 96 ? -1.284 -1.267 9.386 1.00 97.56 96 ALA A N 1
ATOM 708 C CA . ALA A 1 96 ? -2.420 -2.166 9.257 1.00 97.56 96 ALA A CA 1
ATOM 709 C C . ALA A 1 96 ? -3.187 -2.277 10.567 1.00 97.56 96 ALA A C 1
ATOM 711 O O . ALA A 1 96 ? -2.594 -2.471 11.628 1.00 97.56 96 ALA A O 1
ATOM 712 N N . LEU A 1 97 ? -4.508 -2.193 10.474 1.00 96.94 97 LEU A N 1
ATOM 713 C CA . LEU A 1 97 ? -5.441 -2.286 11.585 1.00 96.94 97 LEU A CA 1
ATOM 714 C C . LEU A 1 97 ? -6.333 -3.513 11.404 1.00 96.94 97 LEU A C 1
ATOM 716 O O . LEU A 1 97 ? -6.810 -3.789 10.297 1.00 96.94 97 LEU A O 1
ATOM 720 N N . ASP A 1 98 ? -6.578 -4.216 12.503 1.00 94.25 98 ASP A N 1
ATOM 721 C CA . ASP A 1 98 ? -7.572 -5.283 12.563 1.00 94.25 98 ASP A CA 1
ATOM 722 C C . ASP A 1 98 ? -8.970 -4.714 12.279 1.00 94.25 98 ASP A C 1
ATOM 724 O O . ASP A 1 98 ? -9.386 -3.705 12.853 1.00 94.25 98 ASP A O 1
ATOM 728 N N . GLY A 1 99 ? -9.710 -5.349 11.369 1.00 92.44 99 GLY A N 1
ATOM 729 C CA . GLY A 1 99 ? -11.010 -4.844 10.925 1.00 92.44 99 GLY A CA 1
ATOM 730 C C . GLY A 1 99 ? -12.097 -4.889 12.001 1.00 92.44 99 GLY A C 1
ATOM 731 O O . GLY A 1 99 ? -13.084 -4.157 11.899 1.00 92.44 99 GLY A O 1
ATOM 732 N N . VAL A 1 100 ? -11.932 -5.726 13.027 1.00 91.62 100 VAL A N 1
ATOM 733 C CA . VAL A 1 100 ? -12.903 -5.931 14.105 1.00 91.62 100 VAL A CA 1
ATOM 734 C C . VAL A 1 100 ? -12.601 -5.027 15.295 1.00 91.62 100 VAL A C 1
ATOM 736 O O . VAL A 1 100 ? -13.530 -4.442 15.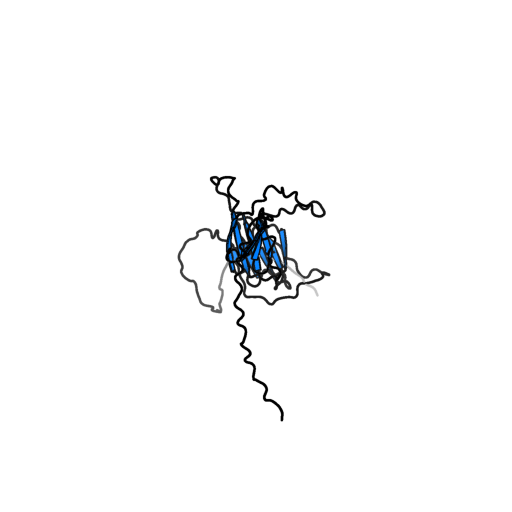851 1.00 91.62 100 VAL A O 1
ATOM 739 N N . THR A 1 101 ? -11.334 -4.909 15.692 1.00 92.69 101 THR A N 1
ATOM 740 C CA . THR A 1 101 ? -10.934 -4.177 16.905 1.00 92.69 101 THR A CA 1
ATOM 741 C C . THR A 1 101 ? -10.383 -2.782 16.631 1.00 92.69 101 THR A C 1
ATOM 743 O O . THR A 1 101 ? -10.420 -1.943 17.529 1.00 92.69 101 THR A O 1
ATOM 746 N N . GLY A 1 102 ? -9.876 -2.518 15.423 1.00 94.88 102 GLY A N 1
ATOM 747 C CA . GLY A 1 102 ? -9.155 -1.286 15.095 1.00 94.88 102 GLY A CA 1
ATOM 748 C C . GLY A 1 102 ? -7.731 -1.231 15.656 1.00 94.88 102 GLY A C 1
ATOM 749 O O . GLY A 1 102 ? -7.071 -0.197 15.552 1.00 94.88 102 GLY A O 1
ATOM 750 N N . GLU A 1 103 ? -7.238 -2.314 16.264 1.00 96.12 103 GLU A N 1
ATOM 751 C CA . GLU A 1 103 ? -5.892 -2.351 16.837 1.00 96.12 103 GLU A CA 1
ATOM 752 C C . GLU A 1 103 ? -4.816 -2.497 15.745 1.00 96.12 103 GLU A C 1
ATOM 754 O O . GLU A 1 103 ? -5.021 -3.234 14.776 1.00 96.12 103 GLU A O 1
ATOM 759 N N . PRO A 1 104 ? -3.645 -1.842 15.886 1.00 96.94 104 PRO A N 1
ATOM 760 C CA . PRO A 1 104 ? -2.524 -2.036 14.973 1.00 96.94 104 PRO A CA 1
ATOM 761 C C . PRO A 1 104 ? -1.987 -3.468 15.004 1.00 96.94 104 PRO A C 1
ATOM 763 O O . PRO A 1 104 ? -1.701 -4.008 16.070 1.00 96.94 104 PRO A O 1
ATOM 766 N N . THR A 1 105 ? -1.781 -4.046 13.824 1.00 97.12 105 THR A N 1
ATOM 767 C CA . THR A 1 105 ? -1.345 -5.439 13.646 1.00 97.12 105 THR A CA 1
ATOM 768 C C . THR A 1 105 ? 0.091 -5.509 13.138 1.00 97.12 105 THR A C 1
ATOM 770 O O . THR A 1 105 ? 0.941 -6.145 13.752 1.00 97.12 105 THR A O 1
ATOM 773 N N . TRP A 1 106 ? 0.396 -4.778 12.069 1.00 98.06 106 TRP A N 1
ATOM 774 C CA . TRP A 1 106 ? 1.742 -4.589 11.537 1.00 98.06 106 TRP A CA 1
ATOM 775 C C . TRP A 1 106 ? 1.905 -3.155 11.024 1.00 98.06 106 TRP A C 1
ATOM 777 O O . TRP A 1 106 ? 0.927 -2.438 10.796 1.00 98.06 106 TRP A O 1
ATOM 787 N N . ARG A 1 107 ? 3.151 -2.697 10.876 1.00 97.12 107 ARG A N 1
ATOM 788 C CA . ARG A 1 107 ? 3.442 -1.374 10.305 1.00 97.12 107 ARG A CA 1
ATOM 789 C C . ARG A 1 107 ? 4.782 -1.336 9.594 1.00 97.12 107 ARG A C 1
ATOM 791 O O . ARG A 1 107 ? 5.723 -2.014 10.001 1.00 97.12 107 ARG A O 1
ATOM 798 N N . TYR A 1 108 ? 4.863 -0.483 8.582 1.00 97.31 108 TYR A N 1
ATOM 799 C CA . TYR A 1 108 ? 6.102 -0.136 7.902 1.00 97.31 108 TYR A CA 1
ATOM 800 C C . TYR A 1 108 ? 6.161 1.381 7.727 1.00 97.31 108 TYR A C 1
ATOM 802 O O . TYR A 1 108 ? 5.295 1.943 7.059 1.00 97.31 108 TYR A O 1
ATOM 810 N N . ARG A 1 109 ? 7.151 2.050 8.325 1.00 95.38 109 ARG A N 1
ATOM 811 C CA . ARG A 1 109 ? 7.326 3.509 8.247 1.00 95.38 109 ARG A CA 1
ATOM 812 C C . ARG A 1 109 ? 8.783 3.895 8.012 1.00 95.38 109 ARG A C 1
ATOM 814 O O . ARG A 1 109 ? 9.687 3.276 8.568 1.00 95.38 109 ARG A O 1
ATOM 821 N N . ARG A 1 110 ? 9.007 4.947 7.229 1.00 92.81 110 ARG A N 1
ATOM 822 C CA . ARG A 1 110 ? 10.309 5.537 6.906 1.00 92.81 110 ARG A CA 1
ATOM 823 C C . ARG A 1 110 ? 10.290 7.032 7.191 1.00 92.81 110 ARG A C 1
ATOM 825 O O . ARG A 1 110 ? 9.948 7.830 6.336 1.00 92.81 110 ARG A O 1
ATOM 832 N N . ALA A 1 111 ? 10.726 7.420 8.384 1.00 88.44 111 ALA A N 1
ATOM 833 C CA . ALA A 1 111 ? 10.768 8.833 8.771 1.00 88.44 111 ALA A CA 1
ATOM 834 C C . ALA A 1 111 ? 11.737 9.689 7.922 1.00 88.44 111 ALA A C 1
ATOM 836 O O . ALA A 1 111 ? 11.713 10.913 8.009 1.00 88.44 111 ALA A O 1
ATOM 837 N N . ASP A 1 112 ? 12.628 9.052 7.157 1.00 87.06 112 ASP A N 1
ATOM 838 C CA . ASP A 1 112 ? 13.601 9.680 6.263 1.00 87.06 112 ASP A CA 1
ATOM 839 C C . ASP A 1 112 ? 13.115 9.802 4.809 1.00 87.06 112 ASP A C 1
ATOM 841 O O . ASP A 1 112 ? 13.840 10.361 3.990 1.00 87.06 112 ASP A O 1
ATOM 845 N N . ALA A 1 113 ? 11.931 9.277 4.472 1.00 87.81 113 ALA A N 1
ATOM 846 C CA . ALA A 1 113 ? 11.438 9.238 3.100 1.00 87.81 113 ALA A CA 1
ATOM 847 C C . ALA A 1 113 ? 9.925 9.466 3.018 1.00 87.81 113 ALA A C 1
ATOM 849 O O . ALA A 1 113 ? 9.142 8.849 3.738 1.00 87.81 113 ALA A O 1
ATOM 850 N N . SER A 1 114 ? 9.511 10.301 2.069 1.00 88.50 114 SER A N 1
ATOM 851 C CA . SER A 1 114 ? 8.098 10.519 1.767 1.00 88.50 114 SER A CA 1
ATOM 852 C C . SER A 1 114 ? 7.551 9.369 0.927 1.00 88.50 114 SER A C 1
ATOM 854 O O . SER A 1 114 ? 8.153 8.969 -0.074 1.00 88.50 114 SER A O 1
ATOM 856 N N . LEU A 1 115 ? 6.387 8.852 1.305 1.00 88.31 115 LEU A N 1
ATOM 857 C CA . LEU A 1 115 ? 5.644 7.888 0.511 1.00 88.31 115 LEU A CA 1
ATOM 858 C C . LEU A 1 115 ? 4.945 8.616 -0.646 1.00 88.31 115 LEU A C 1
ATOM 860 O O . LEU A 1 115 ? 3.977 9.346 -0.435 1.00 88.31 115 LEU A O 1
ATOM 864 N N . SER A 1 116 ? 5.401 8.388 -1.878 1.00 85.25 116 SER A N 1
ATOM 865 C CA . SER A 1 116 ? 4.791 8.990 -3.065 1.00 85.25 116 SER A CA 1
ATOM 866 C C . SER A 1 116 ? 3.492 8.272 -3.434 1.00 85.25 116 SER A C 1
ATOM 868 O O . SER A 1 116 ? 2.469 8.905 -3.704 1.00 85.25 116 SER A O 1
ATOM 870 N N . ALA A 1 117 ? 3.489 6.938 -3.408 1.00 85.31 117 ALA A N 1
ATOM 871 C CA . ALA A 1 117 ? 2.323 6.131 -3.744 1.00 85.31 117 ALA A CA 1
ATOM 872 C C . ALA A 1 117 ? 2.230 4.848 -2.926 1.00 85.31 117 ALA A C 1
ATOM 874 O O . ALA A 1 117 ? 3.223 4.261 -2.508 1.00 85.31 117 ALA A O 1
ATOM 875 N N . ALA A 1 118 ? 1.001 4.354 -2.810 1.00 89.81 118 ALA A N 1
ATOM 876 C CA . ALA A 1 118 ? 0.733 2.983 -2.419 1.00 89.81 118 ALA A CA 1
ATOM 877 C C . ALA A 1 118 ? -0.346 2.376 -3.313 1.00 89.81 118 ALA A C 1
ATOM 879 O O . ALA A 1 118 ? -1.204 3.088 -3.846 1.00 89.81 118 ALA A O 1
ATOM 880 N N . SER A 1 119 ? -0.341 1.056 -3.447 1.00 91.00 119 SER A N 1
ATOM 881 C CA . SER A 1 119 ? -1.367 0.332 -4.188 1.00 91.00 119 SER A CA 1
ATOM 882 C C . SER A 1 119 ? -1.500 -1.095 -3.695 1.00 91.00 119 SER A C 1
ATOM 884 O O . SER A 1 119 ? -0.505 -1.794 -3.523 1.00 91.00 119 SER A O 1
ATOM 886 N N . THR A 1 120 ? -2.735 -1.532 -3.472 1.00 92.50 120 THR A N 1
ATOM 887 C CA . THR A 1 120 ? -3.017 -2.918 -3.104 1.00 92.50 120 THR A CA 1
ATOM 888 C C . THR A 1 120 ? -3.375 -3.690 -4.362 1.00 92.50 120 THR A C 1
ATOM 890 O O . THR A 1 120 ? -4.145 -3.216 -5.199 1.00 92.50 120 THR A O 1
ATOM 893 N N . THR A 1 121 ? -2.832 -4.893 -4.481 1.00 93.81 121 THR A N 1
ATOM 894 C CA . THR A 1 121 ? -3.214 -5.846 -5.526 1.00 93.81 121 THR A CA 1
ATOM 895 C C . THR A 1 121 ? -4.718 -6.151 -5.495 1.00 93.81 121 THR A C 1
ATOM 897 O O . THR A 1 121 ? -5.340 -6.078 -4.431 1.00 93.81 121 THR A O 1
ATOM 900 N N . PRO A 1 122 ? -5.341 -6.489 -6.641 1.00 92.19 122 PRO A N 1
ATOM 901 C CA . PRO A 1 122 ? -6.780 -6.754 -6.706 1.00 92.19 122 PRO A CA 1
ATOM 902 C C . PRO A 1 122 ? -7.277 -7.868 -5.776 1.00 92.19 122 PRO A C 1
ATOM 904 O O . PRO A 1 122 ? -8.415 -7.810 -5.316 1.00 92.19 122 PRO A O 1
ATOM 907 N N . ASP A 1 123 ? -6.447 -8.877 -5.494 1.00 92.56 123 ASP A N 1
ATOM 908 C CA . ASP A 1 123 ? -6.761 -9.941 -4.532 1.00 92.56 123 ASP A CA 1
ATOM 909 C C . ASP A 1 123 ? -6.445 -9.569 -3.075 1.00 92.56 123 ASP A C 1
ATOM 911 O O . ASP A 1 123 ? -6.604 -10.391 -2.173 1.00 92.56 123 ASP A O 1
ATOM 915 N N . THR A 1 124 ? -6.040 -8.322 -2.846 1.00 93.44 124 THR A N 1
ATOM 916 C CA . THR A 1 124 ? -5.700 -7.708 -1.562 1.00 93.44 124 THR A CA 1
ATOM 917 C C . THR A 1 124 ? -4.500 -8.304 -0.841 1.00 93.44 124 THR A C 1
ATOM 919 O O . THR A 1 124 ? -4.239 -7.885 0.275 1.00 93.44 124 THR A O 1
ATOM 922 N N . ARG A 1 125 ? -3.747 -9.237 -1.441 1.00 94.69 125 ARG A N 1
ATOM 923 C CA . ARG A 1 125 ? -2.687 -9.960 -0.720 1.00 94.69 125 ARG A CA 1
ATOM 924 C C . ARG A 1 125 ? -1.385 -9.202 -0.613 1.00 94.69 125 ARG A C 1
ATOM 926 O O . ARG A 1 125 ? -0.703 -9.328 0.398 1.00 94.69 125 ARG A O 1
ATOM 933 N N . LEU A 1 126 ? -1.062 -8.412 -1.626 1.00 96.38 126 LEU A N 1
ATOM 934 C CA . LEU A 1 126 ? 0.157 -7.617 -1.668 1.00 96.38 126 LEU A CA 1
ATOM 935 C C . LEU A 1 126 ? -0.154 -6.123 -1.653 1.00 96.38 126 LEU A C 1
ATOM 937 O O . LEU A 1 126 ? -1.098 -5.673 -2.312 1.00 96.38 126 LEU A O 1
ATOM 941 N N . LEU A 1 127 ? 0.686 -5.368 -0.950 1.00 96.31 127 LEU A N 1
ATOM 942 C CA . LEU A 1 127 ? 0.690 -3.911 -0.913 1.00 96.31 127 LEU A CA 1
ATOM 943 C C . LEU A 1 127 ? 2.029 -3.393 -1.438 1.00 96.31 127 LEU A C 1
ATOM 945 O O . LEU A 1 127 ? 3.072 -3.641 -0.842 1.00 96.31 127 LEU A O 1
ATOM 949 N N . ALA A 1 128 ? 1.987 -2.652 -2.537 1.00 95.12 128 ALA A N 1
ATOM 950 C CA . ALA A 1 128 ? 3.124 -1.932 -3.084 1.00 95.12 128 ALA A CA 1
ATOM 951 C C . ALA A 1 128 ? 3.202 -0.524 -2.479 1.00 95.12 128 ALA A C 1
ATOM 953 O O . ALA A 1 128 ? 2.188 0.174 -2.439 1.00 95.12 128 ALA A O 1
ATOM 954 N N . LEU A 1 129 ? 4.391 -0.106 -2.050 1.00 94.12 129 LEU A N 1
ATOM 955 C CA . LEU A 1 129 ? 4.726 1.219 -1.528 1.00 94.12 129 LEU A CA 1
ATOM 956 C C . LEU A 1 129 ? 5.884 1.795 -2.346 1.00 94.12 129 LEU A C 1
ATOM 958 O O . LEU A 1 129 ? 6.909 1.132 -2.468 1.00 94.12 129 LEU A O 1
ATOM 962 N N . ALA A 1 130 ? 5.746 3.007 -2.873 1.00 91.88 130 ALA A N 1
ATOM 963 C CA . ALA A 1 130 ? 6.827 3.736 -3.532 1.00 91.88 130 ALA A CA 1
ATOM 964 C C . ALA A 1 130 ? 7.235 4.935 -2.674 1.00 91.88 130 ALA A C 1
ATOM 966 O O . ALA A 1 130 ? 6.388 5.750 -2.302 1.00 91.88 130 ALA A O 1
ATOM 967 N N . PHE A 1 131 ? 8.523 5.022 -2.356 1.00 90.50 131 PHE A N 1
ATOM 968 C CA . PHE A 1 131 ? 9.114 6.121 -1.599 1.00 90.50 131 PHE A CA 1
ATOM 969 C C . PHE A 1 131 ? 9.979 6.981 -2.510 1.00 90.50 131 PHE A C 1
ATOM 971 O O . PHE A 1 131 ? 10.787 6.450 -3.274 1.00 90.50 131 PHE A O 1
ATOM 978 N N . GLU A 1 132 ? 9.842 8.299 -2.395 1.00 86.12 132 GLU A N 1
ATOM 979 C CA . GLU A 1 132 ? 10.700 9.236 -3.117 1.00 86.12 132 GLU A CA 1
ATOM 980 C C . GLU A 1 132 ? 12.152 9.059 -2.671 1.00 86.12 132 GLU A C 1
ATOM 982 O O . GLU A 1 132 ? 12.449 9.005 -1.473 1.00 86.12 132 GLU A O 1
ATOM 987 N N . LYS A 1 133 ? 13.071 8.987 -3.636 1.00 81.12 133 LYS A N 1
ATOM 988 C CA . LYS A 1 133 ? 14.502 8.998 -3.353 1.00 81.12 133 LYS A CA 1
ATOM 989 C C . LYS A 1 133 ? 15.036 10.412 -3.492 1.00 81.12 133 LYS A C 1
ATOM 991 O O . LYS A 1 133 ? 14.764 11.096 -4.479 1.00 81.12 133 LYS A O 1
ATOM 996 N N . GLU A 1 134 ? 15.828 10.841 -2.515 1.00 71.12 134 GLU A N 1
ATOM 997 C CA . GLU A 1 134 ? 16.485 12.142 -2.574 1.00 71.12 134 GLU A CA 1
ATOM 998 C C . GLU A 1 134 ? 17.430 12.175 -3.789 1.00 71.12 134 GLU A C 1
ATOM 1000 O O . GLU A 1 134 ? 18.394 11.405 -3.875 1.00 71.12 134 GLU A O 1
ATOM 1005 N N . GLN A 1 135 ? 17.117 13.028 -4.769 1.00 63.19 135 GLN A N 1
ATOM 1006 C CA . GLN A 1 135 ? 17.968 13.224 -5.940 1.00 63.19 135 GLN A CA 1
ATOM 1007 C C . GLN A 1 135 ? 19.258 13.902 -5.486 1.00 63.19 135 GLN A C 1
ATOM 1009 O O . GLN A 1 135 ? 19.228 14.965 -4.865 1.00 63.19 135 GLN A O 1
ATOM 1014 N N . GLN A 1 136 ? 20.403 13.300 -5.801 1.00 60.34 136 GLN A N 1
ATOM 1015 C CA . GLN A 1 136 ? 21.686 13.943 -5.531 1.00 60.34 136 GLN A CA 1
ATOM 1016 C C . GLN A 1 136 ? 21.804 15.196 -6.404 1.00 60.34 136 GLN A C 1
ATOM 1018 O O . GLN A 1 136 ? 21.500 15.145 -7.593 1.00 60.34 136 GLN A O 1
ATOM 1023 N N . GLU A 1 137 ? 22.278 16.310 -5.837 1.00 57.12 137 GLU A N 1
ATOM 1024 C CA . GLU A 1 137 ? 22.374 17.616 -6.521 1.00 57.12 137 GLU A CA 1
ATOM 1025 C C . GLU A 1 137 ? 23.171 17.573 -7.845 1.00 57.12 137 GLU A C 1
ATOM 1027 O O . GLU A 1 137 ? 23.018 18.454 -8.692 1.00 57.12 137 GLU A O 1
ATOM 1032 N N . GLU A 1 138 ? 24.010 16.549 -8.035 1.00 59.84 138 GLU A N 1
ATOM 1033 C CA . GLU A 1 138 ? 24.827 16.324 -9.233 1.00 59.84 138 GLU A CA 1
ATOM 1034 C C . GLU A 1 138 ? 24.139 15.489 -10.332 1.00 59.84 138 GLU A C 1
ATOM 1036 O O . GLU A 1 138 ? 24.704 15.351 -11.419 1.00 59.84 138 GLU A O 1
ATOM 1041 N N . GLN A 1 139 ? 22.941 14.937 -10.094 1.00 58.53 139 GLN A N 1
ATOM 1042 C CA . GLN A 1 139 ? 22.193 14.224 -11.133 1.00 58.53 139 GLN A CA 1
ATOM 1043 C C . GLN A 1 139 ? 21.726 15.193 -12.218 1.00 58.53 139 GLN A C 1
ATOM 1045 O O . GLN A 1 139 ? 21.215 16.287 -11.953 1.00 58.53 139 GLN A O 1
ATOM 1050 N N . ASP A 1 140 ? 21.922 14.792 -13.473 1.00 60.62 140 ASP A N 1
ATOM 1051 C CA . ASP A 1 140 ? 21.418 15.558 -14.599 1.00 60.62 140 ASP A CA 1
ATOM 1052 C C . ASP A 1 140 ? 19.891 15.635 -14.450 1.00 60.62 140 ASP A C 1
ATOM 1054 O O . ASP A 1 140 ? 19.225 14.621 -14.268 1.00 60.62 140 ASP A O 1
ATOM 1058 N N . ARG A 1 141 ? 19.297 16.831 -14.556 1.00 63.88 141 ARG A N 1
ATOM 1059 C CA . ARG A 1 141 ? 17.826 17.002 -14.546 1.00 63.88 141 ARG A CA 1
ATOM 1060 C C . ARG A 1 141 ? 17.127 16.190 -15.644 1.00 63.88 141 ARG A C 1
ATOM 1062 O O . ARG A 1 141 ? 15.899 16.124 -15.683 1.00 63.88 141 ARG A O 1
ATOM 1069 N N . SER A 1 142 ? 17.898 15.660 -16.590 1.00 61.50 142 SER A N 1
ATOM 1070 C CA . SER A 1 142 ? 17.458 14.737 -17.618 1.00 61.50 142 SER A CA 1
ATOM 1071 C C . SER A 1 142 ? 17.574 13.257 -17.251 1.00 61.50 142 SER A C 1
ATOM 1073 O O . SER A 1 142 ? 17.275 12.462 -18.141 1.00 61.50 142 SER A O 1
ATOM 1075 N N . ASP A 1 143 ? 17.916 12.884 -16.013 1.00 65.44 143 ASP A N 1
ATOM 1076 C CA . ASP A 1 143 ? 17.781 11.539 -15.429 1.00 65.44 143 ASP A CA 1
ATOM 1077 C C . ASP A 1 143 ? 16.392 11.374 -14.779 1.00 65.44 143 ASP A C 1
ATOM 1079 O O . ASP A 1 143 ? 15.764 12.358 -14.385 1.00 65.44 143 ASP A O 1
ATOM 1083 N N . PRO A 1 144 ? 15.789 10.169 -14.801 1.00 65.62 144 PRO A N 1
ATOM 1084 C CA . PRO A 1 144 ? 14.494 9.960 -14.159 1.00 65.62 144 PRO A CA 1
ATOM 1085 C C . PRO A 1 144 ? 14.657 10.054 -12.638 1.00 65.62 144 PRO A C 1
ATOM 1087 O O . PRO A 1 144 ? 15.651 9.563 -12.105 1.00 65.62 144 PRO A O 1
ATOM 1090 N N . ALA A 1 145 ? 13.678 10.645 -11.944 1.00 74.19 145 ALA A N 1
ATOM 1091 C CA . ALA A 1 145 ? 13.620 10.511 -10.493 1.00 74.19 145 ALA A CA 1
ATOM 1092 C C . ALA A 1 145 ? 13.549 9.019 -10.155 1.00 74.19 145 ALA A C 1
ATOM 1094 O O . ALA A 1 145 ? 12.888 8.261 -10.863 1.00 74.19 145 ALA A O 1
ATOM 1095 N N . LEU A 1 146 ? 14.263 8.592 -9.124 1.00 81.69 146 LEU A N 1
ATOM 1096 C CA . LEU A 1 146 ? 14.238 7.208 -8.671 1.00 81.69 146 LEU A CA 1
ATOM 1097 C C . LEU A 1 146 ? 13.335 7.109 -7.447 1.00 81.69 146 LEU A C 1
ATOM 1099 O O . LEU A 1 146 ? 13.248 8.043 -6.650 1.00 81.69 146 LEU A O 1
ATOM 1103 N N . GLU A 1 147 ? 12.691 5.965 -7.292 1.00 87.62 147 GLU A N 1
ATOM 1104 C CA . GLU A 1 147 ? 11.886 5.634 -6.127 1.00 87.62 147 GLU A CA 1
ATOM 1105 C C . GLU A 1 147 ? 12.271 4.252 -5.609 1.00 87.62 147 GLU A C 1
ATOM 1107 O O . GLU A 1 147 ? 12.578 3.339 -6.381 1.00 87.62 147 GLU A O 1
ATOM 1112 N N . ASP A 1 148 ? 12.216 4.085 -4.292 1.00 90.88 148 ASP A N 1
ATOM 1113 C CA . ASP A 1 148 ? 12.326 2.769 -3.678 1.00 90.88 148 ASP A CA 1
ATOM 1114 C C . ASP A 1 148 ? 10.922 2.142 -3.640 1.00 90.88 148 ASP A C 1
ATOM 1116 O O . ASP A 1 148 ? 10.038 2.609 -2.917 1.00 90.88 148 ASP A O 1
ATOM 1120 N N . LEU A 1 149 ? 10.715 1.074 -4.411 1.00 92.56 149 LEU A N 1
ATOM 1121 C CA . LEU A 1 149 ? 9.501 0.267 -4.398 1.00 92.56 149 LEU A CA 1
ATOM 1122 C C . LEU A 1 149 ? 9.662 -0.917 -3.436 1.00 92.56 149 LEU A C 1
ATOM 1124 O O . LEU A 1 149 ? 10.572 -1.738 -3.553 1.00 92.56 149 LEU A O 1
ATOM 1128 N N . LEU A 1 150 ? 8.723 -1.021 -2.504 1.00 95.44 150 LEU A N 1
ATOM 1129 C CA . LEU A 1 150 ? 8.583 -2.105 -1.543 1.00 95.44 150 LEU A CA 1
ATOM 1130 C C . LEU A 1 150 ? 7.258 -2.819 -1.756 1.00 95.44 150 LEU A C 1
ATOM 1132 O O . LEU A 1 150 ? 6.227 -2.182 -1.950 1.00 95.44 150 LEU A O 1
ATOM 1136 N N . VAL A 1 151 ? 7.276 -4.143 -1.671 1.00 96.94 151 VAL A N 1
ATOM 1137 C CA . VAL A 1 151 ? 6.078 -4.976 -1.740 1.00 96.94 151 VAL A CA 1
ATOM 1138 C C . VAL A 1 151 ? 5.956 -5.750 -0.447 1.00 96.94 151 VAL A C 1
ATOM 1140 O O . VAL A 1 151 ? 6.866 -6.489 -0.072 1.00 96.94 151 VAL A O 1
ATOM 1143 N N . LEU A 1 152 ? 4.827 -5.568 0.222 1.00 98.00 152 LEU A N 1
ATOM 1144 C CA . LEU A 1 152 ? 4.513 -6.167 1.507 1.00 98.00 152 LEU A CA 1
ATOM 1145 C C . LEU A 1 152 ? 3.429 -7.232 1.337 1.00 98.00 152 LEU A C 1
ATOM 1147 O O . LEU A 1 152 ? 2.446 -7.001 0.630 1.00 98.00 152 LEU A O 1
ATOM 1151 N N . ASP A 1 153 ? 3.573 -8.360 2.024 1.00 97.25 153 ASP A N 1
ATOM 1152 C CA . ASP A 1 153 ? 2.459 -9.260 2.305 1.00 97.25 153 ASP A CA 1
ATOM 1153 C C . ASP A 1 153 ? 1.514 -8.567 3.294 1.00 97.25 153 ASP A C 1
ATOM 1155 O O . ASP A 1 153 ? 1.914 -8.125 4.368 1.00 97.25 153 ASP A O 1
ATOM 1159 N N . THR A 1 154 ? 0.246 -8.430 2.928 1.00 96.81 154 THR A N 1
ATOM 1160 C CA . THR A 1 154 ? -0.740 -7.687 3.729 1.00 96.81 154 THR A CA 1
ATOM 1161 C C . THR A 1 154 ? -1.229 -8.431 4.968 1.00 96.81 154 THR A C 1
ATOM 1163 O O . THR A 1 154 ? -1.812 -7.808 5.856 1.00 96.81 154 THR A O 1
ATOM 1166 N N . SER A 1 155 ? -1.021 -9.746 5.047 1.00 95.38 155 SER A N 1
ATOM 1167 C CA . SER A 1 155 ? -1.436 -10.556 6.192 1.00 95.38 155 SER A CA 1
ATOM 1168 C C . SER A 1 155 ? -0.446 -10.462 7.353 1.00 95.38 155 SER A C 1
ATOM 1170 O O . SER A 1 155 ? -0.862 -10.523 8.510 1.00 95.38 155 SER A O 1
ATOM 1172 N N . THR A 1 156 ? 0.839 -10.257 7.049 1.00 95.81 156 THR A N 1
ATOM 1173 C CA . THR A 1 156 ? 1.931 -10.236 8.037 1.00 95.81 156 THR A CA 1
ATOM 1174 C C . THR A 1 156 ? 2.683 -8.911 8.100 1.00 95.81 156 THR A C 1
ATOM 1176 O O . THR A 1 156 ? 3.337 -8.620 9.101 1.00 95.81 156 THR 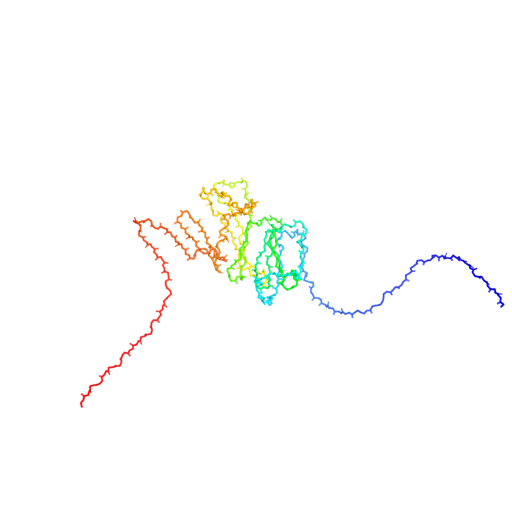A O 1
ATOM 1179 N N . GLY A 1 157 ? 2.624 -8.112 7.036 1.00 96.62 157 GLY A N 1
ATOM 1180 C CA . GLY A 1 157 ? 3.487 -6.957 6.825 1.00 96.62 157 GLY A CA 1
ATOM 1181 C C . GLY A 1 157 ? 4.902 -7.324 6.374 1.00 96.62 157 GLY A C 1
ATOM 1182 O O . GLY A 1 157 ? 5.768 -6.457 6.395 1.00 96.62 157 GLY A O 1
ATOM 1183 N N . GLU A 1 158 ? 5.197 -8.576 6.017 1.00 97.56 158 GLU A N 1
ATOM 1184 C CA . GLU A 1 158 ? 6.538 -8.980 5.570 1.00 97.56 158 GLU A CA 1
ATOM 1185 C C . GLU A 1 158 ? 6.895 -8.385 4.206 1.00 97.56 158 GLU A C 1
ATOM 1187 O O . GLU A 1 158 ? 6.063 -8.327 3.307 1.00 97.56 158 GLU A O 1
ATOM 1192 N N . ILE A 1 159 ? 8.153 -7.981 4.020 1.00 97.44 159 ILE A N 1
ATOM 1193 C CA . ILE A 1 159 ? 8.641 -7.520 2.715 1.00 97.44 159 ILE A CA 1
ATOM 1194 C C . ILE A 1 159 ? 8.902 -8.745 1.838 1.00 97.44 159 ILE A C 1
ATOM 1196 O O . ILE A 1 159 ? 9.792 -9.542 2.127 1.00 97.44 159 ILE A O 1
ATOM 1200 N N . VAL A 1 160 ? 8.152 -8.862 0.746 1.00 97.06 160 VAL A N 1
ATOM 1201 C CA . VAL A 1 160 ? 8.286 -9.937 -0.252 1.00 97.06 160 VAL A CA 1
ATOM 1202 C C . VAL A 1 160 ? 8.963 -9.469 -1.543 1.00 97.06 160 VAL A C 1
ATOM 1204 O O . VAL A 1 160 ? 9.315 -10.290 -2.387 1.00 97.06 160 VAL A O 1
ATOM 1207 N N . GLY A 1 161 ? 9.168 -8.159 -1.697 1.00 94.56 161 GLY A N 1
ATOM 1208 C CA . GLY A 1 161 ? 9.897 -7.562 -2.813 1.00 94.56 161 GLY A CA 1
ATOM 1209 C C . GLY A 1 161 ? 10.454 -6.191 -2.447 1.00 94.56 161 GLY A C 1
ATOM 1210 O O . GLY A 1 161 ? 9.810 -5.419 -1.736 1.00 94.56 161 GLY A O 1
ATOM 1211 N N . GLN A 1 162 ? 11.656 -5.890 -2.928 1.00 94.69 162 GLN A N 1
ATOM 1212 C CA . GLN A 1 162 ? 12.277 -4.576 -2.793 1.00 94.69 162 GLN A CA 1
ATOM 1213 C C . GLN A 1 162 ? 13.103 -4.281 -4.038 1.00 94.69 162 GLN A C 1
ATOM 1215 O O . GLN A 1 162 ? 13.911 -5.106 -4.463 1.00 94.69 162 GLN A O 1
ATOM 1220 N N . GLN A 1 163 ? 12.910 -3.097 -4.602 1.00 90.38 163 GLN A N 1
ATOM 1221 C CA . GLN A 1 163 ? 13.555 -2.699 -5.843 1.00 90.38 163 GLN A CA 1
ATOM 1222 C C . GLN A 1 163 ? 13.595 -1.179 -5.984 1.00 90.38 163 GLN A C 1
ATOM 1224 O O . GLN A 1 163 ? 12.807 -0.462 -5.377 1.00 90.38 163 GLN A O 1
ATOM 1229 N N . GLU A 1 164 ? 14.513 -0.696 -6.808 1.00 88.88 164 GLU A N 1
ATOM 1230 C CA . GLU A 1 164 ? 14.557 0.699 -7.231 1.00 88.88 164 GLU A CA 1
ATOM 1231 C C . GLU A 1 164 ? 13.863 0.806 -8.587 1.00 88.88 164 GLU A C 1
ATOM 1233 O O . GLU A 1 164 ? 14.142 0.010 -9.483 1.00 88.88 164 GLU A O 1
ATOM 1238 N N . ILE A 1 165 ? 12.951 1.762 -8.736 1.00 84.50 165 ILE A N 1
ATOM 1239 C CA . ILE A 1 165 ? 12.246 2.015 -9.993 1.00 84.50 165 ILE A CA 1
ATOM 1240 C C . ILE A 1 165 ? 12.481 3.445 -10.450 1.00 84.50 165 ILE A C 1
ATOM 1242 O O . ILE A 1 165 ? 12.620 4.364 -9.646 1.00 84.50 165 ILE A O 1
ATOM 1246 N N . GLY A 1 166 ? 12.516 3.637 -11.765 1.00 75.50 166 GLY A N 1
ATOM 1247 C CA . GLY A 1 166 ? 12.463 4.972 -12.339 1.00 75.50 166 GLY A CA 1
ATOM 1248 C C . GLY A 1 166 ? 11.034 5.495 -12.325 1.00 75.50 166 GLY A C 1
ATOM 1249 O O . GLY A 1 166 ? 10.104 4.789 -12.711 1.00 75.50 166 GLY A O 1
ATOM 1250 N N . GLU A 1 167 ? 10.867 6.758 -11.957 1.00 66.50 167 GLU A N 1
ATOM 1251 C CA . GLU A 1 167 ? 9.637 7.497 -12.178 1.00 66.50 167 GLU A CA 1
ATOM 1252 C C . GLU A 1 167 ? 9.332 7.462 -13.686 1.00 66.50 167 GLU A C 1
ATOM 1254 O O . GLU A 1 167 ? 10.120 7.935 -14.521 1.00 66.50 167 GLU A O 1
ATOM 1259 N N . ALA A 1 168 ? 8.201 6.850 -14.057 1.00 57.69 168 ALA A N 1
ATOM 1260 C CA . ALA A 1 168 ? 7.809 6.680 -15.447 1.00 57.69 168 ALA A CA 1
ATOM 1261 C C . ALA A 1 168 ? 7.520 8.061 -16.042 1.00 57.69 168 ALA A C 1
ATOM 1263 O O . ALA A 1 168 ? 6.428 8.601 -15.883 1.00 57.69 168 ALA A O 1
ATOM 1264 N N . ARG A 1 169 ? 8.523 8.668 -16.694 1.00 54.94 169 ARG A N 1
ATOM 1265 C CA . ARG A 1 169 ? 8.442 10.056 -17.165 1.00 54.94 169 ARG A CA 1
ATOM 1266 C C . ARG A 1 169 ? 7.091 10.343 -17.810 1.00 54.94 169 ARG A C 1
ATOM 1268 O O . ARG A 1 169 ? 6.811 9.767 -18.870 1.00 54.94 169 ARG A O 1
ATOM 1275 N N . PRO A 1 170 ? 6.308 11.309 -17.299 1.00 46.81 170 PRO A N 1
ATOM 1276 C CA . PRO A 1 170 ? 5.235 11.853 -18.093 1.00 46.81 170 PRO A CA 1
ATOM 1277 C C . PRO A 1 170 ? 5.913 12.546 -19.273 1.00 46.81 170 PRO A C 1
ATOM 1279 O O . PRO A 1 170 ? 6.508 13.617 -19.146 1.00 46.81 170 PRO A O 1
ATOM 1282 N N . HIS A 1 171 ? 5.862 11.930 -20.454 1.00 40.91 171 HIS A N 1
ATOM 1283 C CA . HIS A 1 171 ? 6.115 12.630 -21.705 1.00 40.91 171 HIS A CA 1
ATOM 1284 C C . HIS A 1 171 ? 5.054 13.719 -21.828 1.00 40.91 171 HIS A C 1
ATOM 1286 O O . HIS A 1 171 ? 4.022 13.501 -22.444 1.00 40.91 171 HIS A O 1
ATOM 1292 N N . ARG A 1 172 ? 5.286 14.882 -21.208 1.00 37.97 172 ARG A N 1
ATOM 1293 C CA . ARG A 1 172 ? 4.548 16.126 -21.434 1.00 37.97 172 ARG A CA 1
ATOM 1294 C C . ARG A 1 172 ? 3.024 15.949 -21.518 1.00 37.97 172 ARG A C 1
ATOM 1296 O O . ARG A 1 172 ? 2.365 16.664 -22.263 1.00 37.97 172 ARG A O 1
ATOM 1303 N N . ILE A 1 173 ? 2.454 15.028 -20.752 1.00 37.69 173 ILE A N 1
ATOM 1304 C CA . ILE A 1 173 ? 1.076 15.150 -20.317 1.00 37.69 173 ILE A CA 1
ATOM 1305 C C . ILE A 1 173 ? 1.256 15.787 -18.965 1.00 37.69 173 ILE A C 1
ATOM 1307 O O . ILE A 1 173 ? 1.562 15.131 -17.978 1.00 37.69 173 ILE A O 1
ATOM 1311 N N . VAL A 1 174 ? 1.204 17.115 -18.969 1.00 35.97 174 VAL A N 1
ATOM 1312 C CA . VAL A 1 174 ? 0.925 17.862 -17.754 1.00 35.97 174 VAL A CA 1
ATOM 1313 C C . VAL A 1 174 ? -0.265 17.127 -17.156 1.00 35.97 174 VAL A C 1
ATOM 1315 O O . VAL A 1 174 ? -1.321 17.095 -17.796 1.00 35.97 174 VAL A O 1
ATOM 1318 N N . ASN A 1 175 ? -0.070 16.458 -16.017 1.00 38.16 175 ASN A N 1
ATOM 1319 C CA . ASN A 1 175 ? -1.156 16.070 -15.140 1.00 38.16 175 ASN A CA 1
ATOM 1320 C C . ASN A 1 175 ? -1.866 17.389 -14.844 1.00 38.16 175 ASN A C 1
ATOM 1322 O O . ASN A 1 175 ? -1.524 18.091 -13.904 1.00 38.16 175 ASN A O 1
ATOM 1326 N N . SER A 1 176 ? -2.779 17.804 -15.725 1.00 39.12 17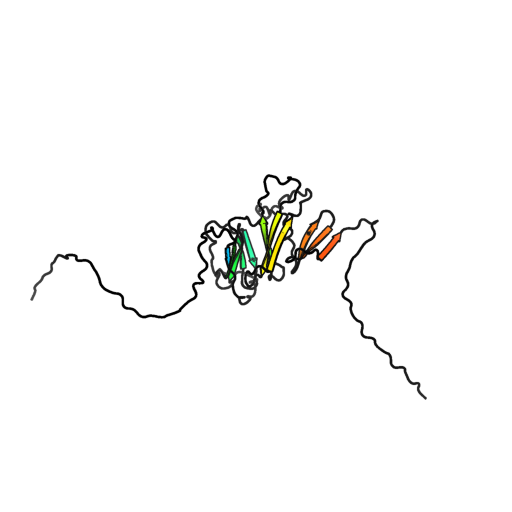6 SER A N 1
ATOM 1327 C CA . SER A 1 176 ? -3.870 18.661 -15.325 1.00 39.12 176 SER A CA 1
ATOM 1328 C C . SER A 1 176 ? -4.547 17.783 -14.295 1.00 39.12 176 SER A C 1
ATOM 1330 O O . SER A 1 176 ? -5.074 16.741 -14.698 1.00 39.12 176 SER A O 1
ATOM 1332 N N . PRO A 1 177 ? -4.395 18.077 -12.992 1.00 43.56 177 PRO A N 1
ATOM 1333 C CA . PRO A 1 177 ? -5.014 17.245 -11.986 1.00 43.56 177 PRO A CA 1
ATOM 1334 C C . PRO A 1 177 ? -6.478 17.189 -12.382 1.00 43.56 177 PRO A C 1
ATOM 1336 O O . PRO A 1 177 ? -7.093 18.242 -12.551 1.00 43.56 177 PRO A O 1
ATOM 1339 N N . VAL A 1 178 ? -7.006 15.994 -12.657 1.00 40.94 178 VAL A N 1
ATOM 1340 C CA . VAL A 1 178 ? -8.439 15.863 -12.898 1.00 40.94 178 VAL A CA 1
ATOM 1341 C C . VAL A 1 178 ? -9.065 16.356 -11.603 1.00 40.94 178 VAL A C 1
ATOM 1343 O O . VAL A 1 178 ? -8.819 15.729 -10.570 1.00 40.94 178 VAL A O 1
ATOM 1346 N N . PRO A 1 179 ? -9.777 17.499 -11.597 1.00 40.72 179 PRO A N 1
ATOM 1347 C CA . PRO A 1 179 ? -10.337 17.999 -10.364 1.00 40.72 179 PRO A CA 1
ATOM 1348 C C . PRO A 1 179 ? -11.360 16.967 -9.916 1.00 40.72 179 PRO A C 1
ATOM 1350 O O . PRO A 1 179 ? -12.390 16.771 -10.566 1.00 40.72 179 PRO A O 1
ATOM 1353 N N . GLY A 1 180 ? -11.061 16.277 -8.821 1.00 43.34 180 GLY A N 1
ATOM 1354 C CA . GLY A 1 180 ? -12.056 15.494 -8.122 1.00 43.34 180 GLY A CA 1
ATOM 1355 C C . GLY A 1 180 ? -13.184 16.416 -7.649 1.00 43.34 180 GLY A C 1
ATOM 1356 O O . GLY A 1 180 ? -13.036 17.649 -7.624 1.00 43.34 180 GLY A O 1
ATOM 1357 N N . PRO A 1 181 ? -14.331 15.856 -7.241 1.00 35.41 181 PRO A N 1
ATOM 1358 C CA . PRO A 1 181 ? -15.365 16.638 -6.580 1.00 35.41 181 PRO A CA 1
ATOM 1359 C C . PRO A 1 181 ? -14.737 17.492 -5.466 1.00 35.41 181 PRO A C 1
ATOM 1361 O O . PRO A 1 181 ? -13.994 16.972 -4.640 1.00 35.41 181 PRO A O 1
ATOM 1364 N N . ARG A 1 182 ? -15.035 18.800 -5.447 1.00 46.56 182 ARG A N 1
ATOM 1365 C CA . ARG A 1 182 ? -14.487 19.802 -4.501 1.00 46.56 182 ARG A CA 1
ATOM 1366 C C . ARG A 1 182 ? -13.023 20.226 -4.706 1.00 46.56 182 ARG A C 1
ATOM 1368 O O . ARG A 1 182 ? -12.460 20.846 -3.812 1.00 46.56 182 ARG A O 1
ATOM 1375 N N . GLY A 1 183 ? -12.427 19.978 -5.872 1.00 40.09 183 GLY A N 1
ATOM 1376 C CA . GLY A 1 183 ? -11.081 20.479 -6.178 1.00 40.09 183 GLY A CA 1
ATOM 1377 C C . GLY A 1 183 ? -9.952 19.618 -5.613 1.00 40.09 183 GLY A C 1
ATOM 1378 O O . GLY A 1 183 ? -8.832 20.101 -5.492 1.00 40.09 183 GLY A O 1
ATOM 1379 N N . ALA A 1 184 ? -10.232 18.351 -5.291 1.00 39.81 184 ALA A N 1
ATOM 1380 C CA . ALA A 1 184 ? -9.186 17.390 -4.967 1.00 39.81 184 ALA A CA 1
ATOM 1381 C C . ALA A 1 184 ? -8.284 17.192 -6.194 1.00 39.81 184 ALA A C 1
ATOM 1383 O O . ALA A 1 184 ? -8.747 16.772 -7.255 1.00 39.81 184 ALA A O 1
ATOM 1384 N N . THR A 1 185 ? -7.004 17.520 -6.063 1.00 38.28 185 THR A N 1
ATOM 1385 C CA . THR A 1 185 ? -5.989 17.240 -7.073 1.00 38.28 185 THR A CA 1
ATOM 1386 C C . THR A 1 185 ? -5.377 15.880 -6.776 1.00 38.28 185 THR A C 1
ATOM 1388 O O . THR A 1 185 ? -4.648 15.734 -5.798 1.00 38.28 185 THR A O 1
ATOM 1391 N N . GLN A 1 186 ? -5.663 14.873 -7.603 1.00 42.19 186 GLN A N 1
ATOM 1392 C CA . GLN A 1 186 ? -4.933 13.611 -7.525 1.00 42.19 186 GLN A CA 1
ATOM 1393 C C . GLN A 1 186 ? -3.565 13.822 -8.181 1.00 42.19 186 GLN A C 1
ATOM 1395 O O . GLN A 1 186 ? -3.433 13.776 -9.404 1.00 42.19 186 GLN A O 1
ATOM 1400 N N . HIS A 1 187 ? -2.554 14.117 -7.366 1.00 41.34 187 HIS A N 1
ATOM 1401 C CA . HIS A 1 187 ? -1.172 13.927 -7.778 1.00 41.34 187 HIS A CA 1
ATOM 1402 C C . HIS A 1 187 ? -0.985 12.418 -7.901 1.00 41.34 187 HIS A C 1
ATOM 1404 O O . HIS A 1 187 ? -0.971 11.714 -6.901 1.00 41.34 187 HIS A O 1
ATOM 1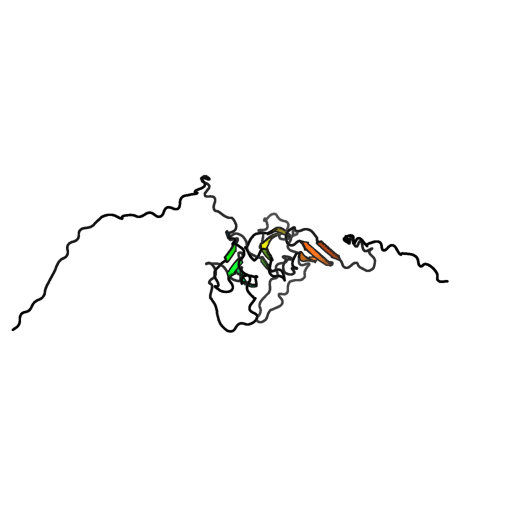410 N N . LEU A 1 188 ? -0.972 11.904 -9.128 1.00 48.56 188 LEU A N 1
ATOM 1411 C CA . LEU A 1 188 ? -0.447 10.572 -9.384 1.00 48.56 188 LEU A CA 1
ATOM 1412 C C . LEU A 1 188 ? 1.065 10.774 -9.511 1.00 48.56 188 LEU A C 1
ATOM 1414 O O . LEU A 1 188 ? 1.476 11.382 -10.507 1.00 48.56 188 LEU A O 1
ATOM 1418 N N . PRO A 1 189 ? 1.891 10.352 -8.534 1.00 48.97 189 PRO A N 1
ATOM 1419 C CA . PRO A 1 189 ? 3.313 10.200 -8.807 1.00 48.97 189 PRO A CA 1
ATOM 1420 C C . PRO A 1 189 ? 3.463 9.306 -10.028 1.00 48.97 189 PRO A C 1
ATOM 1422 O O . PRO A 1 189 ? 2.631 8.419 -10.250 1.00 48.97 189 PRO A O 1
ATOM 1425 N N . ALA A 1 190 ? 4.507 9.514 -10.822 1.00 52.91 190 ALA A N 1
ATOM 1426 C CA . ALA A 1 190 ? 4.739 8.665 -11.985 1.00 52.91 190 ALA A CA 1
ATOM 1427 C C . ALA A 1 190 ? 5.274 7.265 -11.614 1.00 52.91 190 ALA A C 1
ATOM 1429 O O . ALA A 1 190 ? 5.644 6.487 -12.494 1.00 52.91 190 ALA A O 1
ATOM 1430 N N . SER A 1 191 ? 5.255 6.918 -10.325 1.00 60.03 191 SER A N 1
ATOM 1431 C CA . SER A 1 191 ? 5.408 5.567 -9.812 1.00 60.03 191 SER A CA 1
ATOM 1432 C C . SER A 1 191 ? 4.420 4.638 -10.528 1.00 60.03 191 SER A C 1
ATOM 1434 O O . SER A 1 191 ? 3.198 4.771 -10.425 1.00 60.03 191 SER A O 1
ATOM 1436 N N . GLY A 1 192 ? 4.919 3.690 -11.323 1.00 64.50 192 GLY A N 1
ATOM 1437 C CA . GLY A 1 192 ? 4.113 2.779 -12.154 1.00 64.50 192 GLY A CA 1
ATOM 1438 C C . GLY A 1 192 ? 3.133 1.870 -11.393 1.00 64.50 192 GLY A C 1
ATOM 1439 O O . GLY A 1 192 ? 2.559 0.954 -11.973 1.00 64.50 192 GLY A O 1
ATOM 1440 N N . ILE A 1 193 ? 2.939 2.090 -10.092 1.00 77.94 193 ILE A N 1
ATOM 1441 C CA . ILE A 1 193 ? 2.169 1.248 -9.178 1.00 77.94 193 ILE A CA 1
ATOM 1442 C C . ILE A 1 193 ? 0.693 1.650 -9.045 1.00 77.94 193 ILE A C 1
ATOM 1444 O O . ILE A 1 193 ? -0.048 1.009 -8.308 1.00 77.94 193 ILE A O 1
ATOM 1448 N N . HIS A 1 194 ? 0.202 2.646 -9.791 1.00 76.12 194 HIS A N 1
ATOM 1449 C CA . HIS A 1 194 ? -1.245 2.941 -9.844 1.00 76.12 194 HIS A CA 1
ATOM 1450 C C . HIS A 1 194 ? -2.049 1.882 -10.602 1.00 76.12 194 HIS A C 1
ATOM 1452 O O . HIS A 1 194 ? -3.254 1.750 -10.395 1.00 76.12 194 HIS A O 1
ATOM 1458 N N . GLN A 1 195 ? -1.390 1.129 -11.485 1.00 83.31 195 GLN A N 1
ATOM 1459 C CA . GLN A 1 195 ? -1.989 0.018 -12.216 1.00 83.31 195 GLN A CA 1
ATOM 1460 C C . GLN A 1 195 ? -1.262 -1.269 -11.851 1.00 83.31 195 GLN A C 1
ATOM 1462 O O . GLN A 1 195 ? -0.241 -1.611 -12.442 1.00 83.31 195 GLN A O 1
ATOM 1467 N N . VAL A 1 196 ? -1.802 -1.983 -10.868 1.00 89.56 196 VAL A N 1
ATOM 1468 C CA . VAL A 1 196 ? -1.284 -3.283 -10.438 1.00 89.56 196 VAL A CA 1
ATOM 1469 C C . VAL A 1 196 ? -2.272 -4.396 -10.758 1.00 89.56 196 VAL A C 1
ATOM 1471 O O . VAL A 1 196 ? -3.492 -4.240 -10.691 1.00 89.56 196 VAL A O 1
ATOM 1474 N N . THR A 1 197 ? -1.711 -5.537 -11.114 1.00 91.69 197 THR A N 1
ATOM 1475 C CA . THR A 1 197 ? -2.368 -6.844 -11.130 1.00 91.69 197 THR A CA 1
ATOM 1476 C C . THR A 1 197 ? -1.923 -7.614 -9.885 1.00 91.69 197 THR A C 1
ATOM 1478 O O . THR A 1 197 ? -1.282 -7.036 -9.014 1.00 91.69 197 THR A O 1
ATOM 1481 N N . ASN A 1 198 ? -2.250 -8.900 -9.764 1.00 93.31 198 ASN A N 1
ATOM 1482 C CA . ASN A 1 198 ? -1.837 -9.676 -8.589 1.00 93.31 198 ASN A CA 1
ATOM 1483 C C . ASN A 1 198 ? -0.318 -9.923 -8.531 1.00 93.31 198 ASN A C 1
ATOM 1485 O O . ASN A 1 198 ? 0.202 -10.217 -7.462 1.00 93.31 198 ASN A O 1
ATOM 1489 N N . ASP A 1 199 ? 0.385 -9.820 -9.659 1.00 93.12 199 ASP A N 1
ATOM 1490 C CA . ASP A 1 199 ? 1.804 -10.171 -9.786 1.00 93.12 199 ASP A CA 1
ATOM 1491 C C . ASP A 1 199 ? 2.642 -9.135 -10.548 1.00 93.12 199 ASP A C 1
ATOM 1493 O O . ASP A 1 199 ? 3.867 -9.238 -10.574 1.00 93.12 199 ASP A O 1
ATOM 1497 N N . ALA A 1 200 ? 2.010 -8.126 -11.149 1.00 91.94 200 ALA A N 1
ATOM 1498 C CA . ALA A 1 200 ? 2.691 -7.152 -11.991 1.00 91.94 200 ALA A CA 1
ATOM 1499 C C . ALA A 1 200 ? 2.232 -5.718 -11.740 1.00 91.94 200 ALA A C 1
ATOM 1501 O O . ALA A 1 200 ? 1.041 -5.474 -11.529 1.00 91.94 200 ALA A O 1
ATOM 1502 N N . ARG A 1 201 ? 3.152 -4.765 -11.892 1.00 90.88 201 ARG A N 1
ATOM 1503 C CA . ARG A 1 201 ? 2.820 -3.355 -12.131 1.00 90.88 201 ARG A CA 1
ATOM 1504 C C . ARG A 1 201 ? 2.861 -3.063 -13.629 1.00 90.88 201 ARG A C 1
ATOM 1506 O O . ARG A 1 201 ? 3.688 -3.621 -14.351 1.00 90.88 201 ARG A O 1
ATOM 1513 N N . ILE A 1 202 ? 1.956 -2.211 -14.094 1.00 86.75 202 ILE A N 1
ATOM 1514 C CA . ILE A 1 202 ? 1.821 -1.848 -15.504 1.00 86.75 202 ILE A CA 1
ATOM 1515 C C . ILE A 1 202 ? 2.278 -0.407 -15.679 1.00 86.75 202 ILE A C 1
ATOM 1517 O O . ILE A 1 202 ? 1.647 0.533 -15.197 1.00 86.75 202 ILE A O 1
ATOM 1521 N N . GLU A 1 203 ? 3.352 -0.238 -16.436 1.00 82.12 203 GLU A N 1
ATOM 1522 C CA . GLU A 1 203 ? 3.907 1.061 -16.775 1.00 82.12 203 GLU A CA 1
ATOM 1523 C C . GLU A 1 203 ? 3.435 1.498 -18.163 1.00 82.12 203 GLU A C 1
ATOM 1525 O O . GLU A 1 203 ? 3.481 0.742 -19.142 1.00 82.12 203 GLU A O 1
ATOM 1530 N N . LEU A 1 204 ? 2.977 2.749 -18.252 1.00 73.50 204 LEU A N 1
ATOM 1531 C CA . LEU A 1 204 ? 2.621 3.377 -19.517 1.00 73.50 204 LEU A CA 1
ATOM 1532 C C . LEU A 1 204 ? 3.868 4.015 -20.133 1.00 73.50 204 LEU A C 1
ATOM 1534 O O . LEU A 1 204 ? 4.334 5.067 -19.698 1.00 73.50 204 LEU A O 1
ATOM 1538 N N . GLY A 1 205 ? 4.377 3.397 -21.192 1.00 67.81 205 GLY A N 1
ATOM 1539 C CA . GLY A 1 205 ? 5.420 3.976 -22.026 1.00 67.81 205 GLY A CA 1
ATOM 1540 C C . GLY A 1 205 ? 4.844 4.854 -23.140 1.00 67.81 205 GLY A C 1
ATOM 1541 O O . GLY A 1 205 ? 3.664 4.800 -23.483 1.00 67.81 205 GLY A O 1
ATOM 1542 N N . ALA A 1 206 ? 5.713 5.613 -23.810 1.00 65.44 206 ALA A N 1
ATOM 1543 C CA . ALA A 1 206 ? 5.318 6.477 -24.931 1.00 65.44 206 ALA A CA 1
ATOM 1544 C C . ALA A 1 206 ? 4.696 5.725 -26.131 1.00 65.44 206 ALA A C 1
ATOM 1546 O O . ALA A 1 206 ? 4.120 6.351 -27.020 1.00 65.44 206 ALA A O 1
ATOM 1547 N N . ARG A 1 207 ? 4.867 4.398 -26.216 1.00 69.06 207 ARG A N 1
ATOM 1548 C CA . ARG A 1 207 ? 4.480 3.574 -27.377 1.00 69.06 207 ARG A CA 1
ATOM 1549 C C . ARG A 1 207 ? 3.719 2.297 -27.014 1.00 69.06 207 ARG A C 1
ATOM 1551 O O . ARG A 1 207 ? 3.530 1.443 -27.883 1.00 69.06 207 ARG A O 1
ATOM 1558 N N . GLY A 1 208 ? 3.303 2.152 -25.759 1.00 76.38 208 GLY A N 1
ATOM 1559 C CA . GLY A 1 208 ? 2.721 0.906 -25.290 1.00 76.38 208 GLY A CA 1
ATOM 1560 C C . GLY A 1 208 ? 2.693 0.769 -23.778 1.00 76.38 208 GLY A C 1
ATOM 1561 O O . GLY A 1 208 ? 2.919 1.730 -23.047 1.00 76.38 208 GLY A O 1
ATOM 1562 N N . PHE A 1 209 ? 2.432 -0.456 -23.345 1.00 82.81 209 PHE A N 1
ATOM 1563 C CA . PHE A 1 209 ? 2.427 -0.843 -21.941 1.00 82.81 209 PHE A CA 1
ATOM 1564 C C . PHE A 1 209 ? 3.493 -1.898 -21.715 1.00 82.81 209 PHE A C 1
ATOM 1566 O O . PHE A 1 209 ? 3.631 -2.810 -22.535 1.00 82.81 209 PHE A O 1
ATOM 1573 N N . VAL A 1 210 ? 4.191 -1.790 -20.596 1.00 85.19 210 VAL A N 1
ATOM 1574 C CA . VAL A 1 210 ? 5.113 -2.820 -20.131 1.00 85.19 210 VAL A CA 1
ATOM 1575 C C . VAL A 1 210 ? 4.622 -3.285 -18.773 1.00 85.19 210 VAL A C 1
ATOM 1577 O O . VAL A 1 210 ? 4.303 -2.464 -17.916 1.00 85.19 210 VAL A O 1
ATOM 1580 N N . ALA A 1 211 ? 4.513 -4.595 -18.593 1.00 88.56 211 ALA A N 1
ATOM 1581 C CA . ALA A 1 211 ? 4.276 -5.175 -17.285 1.00 88.56 211 ALA A CA 1
ATOM 1582 C C . ALA A 1 211 ? 5.595 -5.671 -16.711 1.00 88.56 211 ALA A C 1
ATOM 1584 O O . ALA A 1 211 ? 6.265 -6.510 -17.318 1.00 88.56 211 ALA A O 1
ATOM 1585 N N . TYR A 1 212 ? 5.916 -5.186 -15.520 1.00 90.56 212 TYR A N 1
ATOM 1586 C CA . TYR A 1 212 ? 7.040 -5.654 -14.724 1.00 90.56 212 TYR A CA 1
ATOM 1587 C C . TYR A 1 212 ? 6.518 -6.469 -13.553 1.00 90.56 212 TYR A C 1
ATOM 1589 O O . TYR A 1 212 ? 5.487 -6.126 -12.969 1.00 90.56 212 TYR A O 1
ATOM 1597 N N . SER A 1 213 ? 7.241 -7.530 -13.206 1.00 92.94 213 SER A N 1
ATOM 1598 C CA . SER A 1 213 ? 7.036 -8.276 -11.973 1.00 92.94 213 SER A CA 1
ATOM 1599 C C . SER A 1 213 ? 7.012 -7.303 -10.806 1.00 92.94 213 SER A C 1
ATOM 1601 O O . SER A 1 213 ? 7.870 -6.425 -10.697 1.00 92.94 213 SER A O 1
ATOM 1603 N N . LEU A 1 214 ? 6.006 -7.446 -9.948 1.00 91.75 214 LEU A N 1
ATOM 1604 C CA . LEU A 1 214 ? 5.836 -6.566 -8.805 1.00 91.75 214 LEU A CA 1
ATOM 1605 C C . LEU A 1 214 ? 6.969 -6.761 -7.789 1.00 91.75 214 LEU A C 1
ATOM 1607 O O . LEU A 1 214 ? 7.362 -5.799 -7.145 1.00 91.75 214 LEU A O 1
ATOM 1611 N N . THR A 1 215 ? 7.495 -7.984 -7.663 1.00 92.81 215 THR A N 1
ATOM 1612 C CA . THR A 1 215 ? 8.461 -8.368 -6.621 1.00 92.81 215 THR A CA 1
ATOM 1613 C C . THR A 1 215 ? 9.899 -8.503 -7.112 1.00 92.81 215 THR A C 1
ATOM 1615 O O . THR A 1 215 ? 10.821 -8.375 -6.309 1.00 92.81 215 THR A O 1
ATOM 1618 N N . GLU A 1 216 ? 10.104 -8.796 -8.399 1.00 89.31 216 GLU A N 1
ATOM 1619 C CA . GLU A 1 216 ? 11.427 -9.113 -8.962 1.00 89.31 216 GLU A CA 1
ATOM 1620 C C . GLU A 1 216 ? 11.925 -8.089 -9.988 1.00 89.31 216 GLU A C 1
ATOM 1622 O O . GLU A 1 216 ? 13.011 -8.259 -10.539 1.00 89.31 216 GLU A O 1
ATOM 1627 N N . ASP A 1 217 ? 11.118 -7.078 -10.309 1.00 84.88 217 ASP A N 1
ATOM 1628 C CA . ASP A 1 217 ? 11.378 -6.084 -11.355 1.00 84.88 217 ASP A CA 1
ATOM 1629 C C . ASP A 1 217 ? 11.599 -6.628 -12.781 1.00 84.88 217 ASP A C 1
ATOM 1631 O O . ASP A 1 217 ? 11.968 -5.906 -13.707 1.00 84.88 217 ASP A O 1
ATOM 1635 N N . SER A 1 218 ? 11.380 -7.921 -13.003 1.00 89.62 218 SER A N 1
ATOM 1636 C CA . SER A 1 218 ? 11.578 -8.540 -14.308 1.00 89.62 218 SER A CA 1
ATOM 1637 C C . SER A 1 218 ? 10.451 -8.171 -15.276 1.00 89.62 218 SER A C 1
ATOM 1639 O O . SER A 1 218 ? 9.272 -8.255 -14.938 1.00 89.62 218 SER A O 1
ATOM 1641 N N . GLU A 1 219 ? 10.787 -7.781 -16.508 1.00 91.56 219 GLU A N 1
ATOM 1642 C CA . GLU A 1 219 ? 9.782 -7.586 -17.559 1.00 91.56 219 GLU A CA 1
ATOM 1643 C C . GLU A 1 219 ? 9.047 -8.909 -17.827 1.00 91.56 219 GLU A C 1
ATOM 1645 O O . GLU A 1 219 ? 9.653 -9.919 -18.199 1.00 91.56 219 GLU A O 1
ATOM 1650 N N . LEU A 1 220 ? 7.726 -8.899 -17.657 1.00 90.75 220 LEU A N 1
ATOM 1651 C CA . LEU A 1 220 ? 6.863 -10.047 -17.922 1.00 90.75 220 LEU A CA 1
ATOM 1652 C C . LEU A 1 220 ? 6.386 -10.047 -19.371 1.00 90.75 220 LEU A C 1
ATOM 1654 O O . LEU A 1 220 ? 6.394 -11.084 -20.042 1.00 90.75 220 LEU A O 1
ATOM 1658 N N . TRP A 1 221 ? 5.934 -8.884 -19.844 1.00 89.00 221 TRP A N 1
ATOM 1659 C CA . TRP A 1 221 ? 5.499 -8.679 -21.217 1.00 89.00 221 TRP A CA 1
ATOM 1660 C C . TRP A 1 221 ? 5.492 -7.197 -21.598 1.00 89.00 221 TRP A C 1
ATOM 1662 O O . TRP A 1 221 ? 5.261 -6.318 -20.772 1.00 89.00 221 TRP A O 1
ATOM 1672 N N . GLU A 1 222 ? 5.636 -6.942 -22.896 1.00 86.31 222 GLU A N 1
ATOM 1673 C CA . GLU A 1 222 ? 5.458 -5.634 -23.518 1.00 86.31 222 GLU A CA 1
ATOM 1674 C C . GLU A 1 222 ? 4.362 -5.715 -24.589 1.00 86.31 222 GLU A C 1
ATOM 1676 O O . GLU A 1 222 ? 4.299 -6.651 -25.396 1.00 86.31 222 GLU A O 1
ATOM 1681 N N . ASN A 1 223 ? 3.505 -4.697 -24.628 1.00 79.00 223 ASN A N 1
ATOM 1682 C CA . ASN A 1 223 ? 2.583 -4.460 -25.727 1.00 79.00 223 ASN A CA 1
ATOM 1683 C C . ASN A 1 223 ? 2.905 -3.128 -26.411 1.00 79.00 223 ASN A C 1
ATOM 1685 O O . ASN A 1 223 ? 2.407 -2.079 -26.002 1.00 79.00 223 ASN A O 1
ATOM 1689 N N . GLY A 1 224 ? 3.697 -3.180 -27.481 1.00 67.81 224 GLY A N 1
ATOM 1690 C CA . GLY A 1 224 ? 3.931 -2.040 -28.366 1.00 67.81 224 GLY A CA 1
ATOM 1691 C C . GLY A 1 224 ? 2.902 -1.968 -29.497 1.00 67.81 224 GLY A C 1
ATOM 1692 O O . GLY A 1 224 ? 2.617 -2.971 -30.161 1.00 67.81 224 GLY A O 1
ATOM 1693 N N . THR A 1 225 ? 2.381 -0.776 -29.802 1.00 52.78 225 THR A N 1
ATOM 1694 C CA . THR A 1 225 ? 1.676 -0.571 -31.077 1.00 52.78 225 THR A CA 1
ATOM 1695 C C . THR A 1 225 ? 2.695 -0.597 -32.213 1.00 52.78 225 THR A C 1
ATOM 1697 O O . THR A 1 225 ? 3.372 0.397 -32.483 1.00 52.78 225 THR A O 1
ATOM 1700 N N . ALA A 1 226 ? 2.820 -1.737 -32.895 1.00 42.38 226 ALA A N 1
ATOM 1701 C CA . ALA A 1 226 ? 3.506 -1.785 -34.178 1.00 42.38 226 ALA A CA 1
ATOM 1702 C C . ALA A 1 226 ? 2.722 -0.913 -35.169 1.00 42.38 226 ALA A C 1
ATOM 1704 O O . ALA A 1 226 ? 1.565 -1.204 -35.477 1.00 42.38 226 ALA A O 1
ATOM 1705 N N . PHE A 1 227 ? 3.346 0.146 -35.685 1.00 40.88 227 PHE A N 1
ATOM 1706 C CA . PHE A 1 227 ? 2.850 0.788 -36.899 1.00 40.88 227 PHE A CA 1
ATOM 1707 C C . PHE A 1 227 ? 2.686 -0.289 -37.989 1.00 40.88 227 PHE A C 1
ATOM 1709 O O . PHE A 1 227 ? 3.530 -1.192 -38.069 1.00 40.88 227 PHE A O 1
ATOM 1716 N N . PRO A 1 228 ? 1.640 -0.228 -38.835 1.00 37.66 228 PRO A N 1
ATOM 1717 C CA . PRO A 1 228 ? 1.527 -1.125 -39.980 1.00 37.66 228 PRO A CA 1
ATOM 1718 C C . PRO A 1 228 ? 2.764 -0.934 -40.873 1.00 37.66 228 PRO A C 1
ATOM 1720 O O . PRO A 1 228 ? 2.889 0.077 -41.557 1.00 37.66 228 PRO A O 1
ATOM 1723 N N . GLY A 1 229 ? 3.715 -1.873 -40.795 1.00 43.06 229 GLY A N 1
ATOM 1724 C CA . GLY A 1 229 ? 4.999 -1.807 -41.504 1.00 43.06 229 GLY A CA 1
ATOM 1725 C C . GLY A 1 229 ? 6.193 -2.478 -40.810 1.00 43.06 229 GLY A C 1
ATOM 1726 O O . GLY A 1 229 ? 7.150 -2.818 -41.499 1.00 43.06 229 GLY A O 1
ATOM 1727 N N . SER A 1 230 ? 6.150 -2.733 -39.496 1.00 36.12 230 SER A N 1
ATOM 1728 C CA . SER A 1 230 ? 7.248 -3.426 -38.792 1.00 36.12 230 SER A CA 1
ATOM 1729 C C . SER A 1 230 ? 6.910 -4.893 -38.488 1.00 36.12 230 SER A C 1
ATOM 1731 O O . SER A 1 230 ? 5.807 -5.175 -38.011 1.00 36.12 230 SER A O 1
ATOM 1733 N N . PRO A 1 231 ? 7.828 -5.851 -38.724 1.00 38.47 231 PRO A N 1
ATOM 1734 C CA . PRO A 1 231 ? 7.587 -7.257 -38.413 1.00 38.47 231 PRO A CA 1
ATOM 1735 C C . PRO A 1 231 ? 7.439 -7.460 -36.895 1.00 38.47 231 PRO A C 1
ATOM 1737 O O . PRO A 1 231 ? 8.344 -7.148 -36.121 1.00 38.47 231 PRO A O 1
ATOM 1740 N N . ARG A 1 232 ? 6.288 -7.999 -36.463 1.00 42.06 232 ARG A N 1
ATOM 1741 C CA . ARG A 1 232 ? 6.045 -8.426 -35.073 1.00 42.06 232 ARG A CA 1
ATOM 1742 C C . ARG A 1 232 ? 7.039 -9.523 -34.704 1.00 42.06 232 ARG A C 1
ATOM 1744 O O . ARG A 1 232 ? 6.888 -10.657 -35.152 1.00 42.06 232 ARG A O 1
ATOM 1751 N N . THR A 1 233 ? 7.984 -9.228 -33.817 1.00 40.44 233 THR A N 1
ATOM 1752 C CA . THR A 1 233 ? 8.718 -10.279 -33.102 1.00 40.44 233 THR A CA 1
ATOM 1753 C C . THR A 1 233 ? 7.952 -10.593 -31.824 1.00 40.44 233 THR A C 1
ATOM 1755 O O . THR A 1 233 ? 8.285 -10.129 -30.743 1.00 40.44 233 THR A O 1
ATOM 1758 N N . MET A 1 234 ? 6.858 -11.339 -31.955 1.00 40.25 234 MET A N 1
ATOM 1759 C CA . MET A 1 234 ? 6.109 -11.838 -30.805 1.00 40.25 234 MET A CA 1
ATOM 1760 C C . MET A 1 234 ? 6.922 -12.982 -30.183 1.00 40.25 234 MET A C 1
ATOM 1762 O O . MET A 1 234 ? 6.873 -14.110 -30.667 1.00 40.25 234 MET A O 1
ATOM 1766 N N . ARG A 1 235 ? 7.718 -12.712 -29.140 1.00 40.75 235 ARG A N 1
ATOM 1767 C CA . ARG A 1 235 ? 8.352 -13.777 -28.342 1.00 40.75 235 ARG A CA 1
ATOM 1768 C C . ARG A 1 235 ? 7.353 -14.303 -27.313 1.00 40.75 235 ARG A C 1
ATOM 1770 O O . ARG A 1 235 ? 7.500 -14.096 -26.119 1.00 40.75 235 ARG A O 1
ATOM 1777 N N . SER A 1 236 ? 6.334 -15.020 -27.776 1.00 39.41 236 SER A N 1
ATOM 1778 C CA . SER A 1 236 ? 5.522 -15.851 -26.888 1.00 39.41 236 SER A CA 1
ATOM 1779 C C . SER A 1 236 ? 6.306 -17.121 -26.546 1.00 39.41 236 SER A C 1
ATOM 1781 O O . SER A 1 236 ? 6.494 -17.980 -27.410 1.00 39.41 236 SER A O 1
ATOM 1783 N N . ARG A 1 237 ? 6.752 -17.280 -25.298 1.00 41.75 237 ARG A N 1
ATOM 1784 C CA . ARG A 1 237 ? 7.107 -18.606 -24.776 1.00 41.75 237 ARG A CA 1
ATOM 1785 C C . ARG A 1 237 ? 5.812 -19.324 -24.407 1.00 41.75 237 ARG A C 1
ATOM 1787 O O . ARG A 1 237 ? 5.248 -19.099 -23.345 1.00 41.75 237 ARG A O 1
ATOM 1794 N N . THR A 1 238 ? 5.312 -20.162 -25.309 1.00 35.59 238 THR A N 1
ATOM 1795 C CA . THR A 1 238 ? 4.190 -21.059 -25.013 1.00 35.59 238 THR A CA 1
ATOM 1796 C C . THR A 1 238 ? 4.678 -22.192 -24.101 1.00 35.59 238 THR A C 1
ATOM 1798 O O . THR A 1 238 ? 5.710 -22.794 -24.411 1.00 35.59 238 THR A O 1
ATOM 1801 N N . PRO A 1 239 ? 3.966 -22.543 -23.017 1.00 38.47 239 PRO A N 1
ATOM 1802 C CA . PRO A 1 239 ? 4.245 -23.770 -22.287 1.00 38.47 239 PRO A CA 1
ATOM 1803 C C . PRO A 1 239 ? 3.800 -24.966 -23.139 1.00 38.47 239 PRO A C 1
ATOM 1805 O O . PRO A 1 239 ? 2.674 -25.024 -23.636 1.00 38.47 239 PRO A O 1
ATOM 1808 N N . THR A 1 240 ? 4.710 -25.915 -23.344 1.00 36.03 240 THR A N 1
ATOM 1809 C CA . THR A 1 240 ? 4.491 -27.157 -24.092 1.00 36.03 240 THR A CA 1
ATOM 1810 C C . THR A 1 240 ? 3.332 -27.959 -23.491 1.00 36.03 240 THR A C 1
ATOM 1812 O O . THR A 1 240 ? 3.509 -28.667 -22.503 1.00 36.03 240 THR A O 1
ATOM 1815 N N . GLN A 1 241 ? 2.146 -27.907 -24.106 1.00 37.25 241 GLN A N 1
ATOM 1816 C CA . GLN A 1 241 ? 1.114 -28.920 -23.878 1.00 37.25 241 GLN A CA 1
ATOM 1817 C C . GLN A 1 241 ? 1.501 -30.206 -24.616 1.00 37.25 241 GLN A C 1
ATOM 1819 O O . GLN A 1 241 ? 1.463 -30.285 -25.846 1.00 37.25 241 GLN A O 1
ATOM 1824 N N . ALA A 1 242 ? 1.857 -31.239 -23.856 1.00 36.62 242 ALA A N 1
ATOM 1825 C CA . ALA A 1 242 ? 1.992 -32.593 -24.366 1.00 36.62 242 ALA A CA 1
ATOM 1826 C C . ALA A 1 242 ? 0.600 -33.166 -24.694 1.00 36.62 242 ALA A C 1
ATOM 1828 O O . ALA A 1 242 ? -0.207 -33.431 -23.806 1.00 36.62 242 ALA A O 1
ATOM 1829 N N . ARG A 1 243 ? 0.313 -33.381 -25.984 1.00 37.62 243 ARG A N 1
ATOM 1830 C CA . ARG A 1 243 ? -0.839 -34.180 -26.434 1.00 37.62 243 ARG A CA 1
ATOM 1831 C C . ARG A 1 243 ? -0.604 -35.670 -26.134 1.00 37.62 243 ARG A C 1
ATOM 1833 O O . ARG A 1 243 ? 0.451 -36.186 -26.514 1.00 37.62 243 ARG A O 1
ATOM 1840 N N . PRO A 1 244 ? -1.583 -36.410 -25.587 1.00 42.59 244 PRO A N 1
ATOM 1841 C CA . PRO A 1 244 ? -1.528 -37.865 -25.573 1.00 42.59 244 PRO A CA 1
ATOM 1842 C C . PRO A 1 244 ? -1.817 -38.420 -26.978 1.00 42.59 244 PRO A C 1
ATOM 1844 O O . PRO A 1 244 ? -2.735 -37.984 -27.673 1.00 42.59 244 PRO A O 1
ATOM 1847 N N . ARG A 1 245 ? -1.008 -39.392 -27.410 1.00 39.12 245 ARG A N 1
ATOM 1848 C CA . ARG A 1 245 ? -1.200 -40.139 -28.662 1.00 39.12 245 ARG A CA 1
ATOM 1849 C C . ARG A 1 245 ? -2.392 -41.089 -28.517 1.00 39.12 245 ARG A C 1
ATOM 1851 O O . ARG A 1 245 ? -2.277 -42.101 -27.832 1.00 39.12 245 ARG A O 1
ATOM 1858 N N . SER A 1 246 ? -3.494 -40.827 -29.215 1.00 40.88 246 SER A N 1
ATOM 1859 C CA . SER A 1 246 ? -4.510 -41.845 -29.494 1.00 40.88 246 SER A CA 1
ATOM 1860 C C . SER A 1 246 ? -4.012 -42.753 -30.628 1.00 40.88 246 SER A C 1
ATOM 1862 O O . SER A 1 246 ? -3.876 -42.333 -31.776 1.00 40.88 246 SER A O 1
ATOM 1864 N N . ARG A 1 247 ? -3.683 -44.011 -30.309 1.00 47.34 247 ARG A N 1
ATOM 1865 C CA . ARG A 1 247 ? -3.533 -45.071 -31.318 1.00 47.34 247 ARG A CA 1
ATOM 1866 C C . ARG A 1 247 ? -4.913 -45.661 -31.584 1.00 47.34 247 ARG A C 1
ATOM 1868 O O . ARG A 1 247 ? -5.528 -46.201 -30.671 1.00 47.34 247 ARG A O 1
ATOM 1875 N N . GLY A 1 248 ? -5.378 -45.531 -32.823 1.00 37.81 248 GLY A N 1
ATOM 1876 C CA . GLY A 1 248 ? -6.578 -46.196 -33.315 1.00 37.81 248 GLY A CA 1
ATOM 1877 C C . GLY A 1 248 ? -6.383 -47.708 -33.418 1.00 37.81 248 GLY A C 1
ATOM 1878 O O . GLY A 1 248 ? -5.331 -48.186 -33.846 1.00 37.81 248 GLY A O 1
ATOM 1879 N N . THR A 1 249 ? -7.414 -48.444 -33.024 1.00 51.78 249 THR A N 1
ATOM 1880 C CA . THR A 1 249 ? -7.587 -49.877 -33.275 1.00 51.78 249 THR A CA 1
ATOM 1881 C C . THR A 1 249 ? -8.304 -50.040 -34.620 1.00 51.78 249 THR A C 1
ATOM 1883 O O . THR A 1 249 ? -9.294 -49.338 -34.840 1.00 51.78 249 THR A O 1
ATOM 1886 N N . PRO A 1 250 ? -7.849 -50.907 -35.540 1.00 54.50 250 PRO A N 1
ATOM 1887 C CA . PRO A 1 250 ? -8.543 -51.109 -36.804 1.00 54.50 250 PRO A CA 1
ATOM 1888 C C . PRO A 1 250 ? -9.750 -52.044 -36.647 1.00 54.50 250 PRO A C 1
ATOM 1890 O O . PRO A 1 250 ? -9.719 -53.019 -35.896 1.00 54.50 250 PRO A O 1
ATOM 1893 N N . LEU A 1 251 ? -10.803 -51.708 -37.392 1.00 43.97 251 LEU A N 1
ATOM 1894 C CA . LEU A 1 251 ? -12.019 -52.486 -37.625 1.00 43.97 251 LEU A CA 1
ATOM 1895 C C . LEU A 1 251 ? -11.702 -53.849 -38.263 1.00 43.97 251 LEU A C 1
ATOM 1897 O O . LEU A 1 251 ? -10.907 -53.924 -39.199 1.00 43.97 251 LEU A O 1
ATOM 1901 N N . SER A 1 252 ? -12.381 -54.898 -37.796 1.00 51.72 252 SER A N 1
ATOM 1902 C CA . SER A 1 252 ? -12.498 -56.187 -38.489 1.00 51.72 252 SER A CA 1
ATOM 1903 C C . SER A 1 252 ? -13.788 -56.188 -39.325 1.00 51.72 252 SER A C 1
ATOM 1905 O O . SER A 1 252 ? -14.784 -55.630 -38.855 1.00 51.72 252 SER A O 1
ATOM 1907 N N . PRO A 1 253 ? -13.806 -56.770 -40.539 1.00 60.91 253 PRO A N 1
ATOM 1908 C CA . PRO A 1 253 ? -14.990 -56.778 -41.391 1.00 60.91 253 PRO A CA 1
ATOM 1909 C C . PRO A 1 253 ? -15.966 -57.890 -40.988 1.00 60.91 253 PRO A C 1
ATOM 1911 O O . PRO A 1 253 ? -15.562 -58.921 -40.451 1.00 60.91 253 PRO A O 1
ATOM 1914 N N . ALA A 1 254 ? -17.247 -57.647 -41.257 1.00 51.38 254 ALA A N 1
ATOM 1915 C CA . ALA A 1 254 ? -18.304 -58.645 -41.219 1.00 51.38 254 ALA A CA 1
ATOM 1916 C C . ALA A 1 254 ? -18.282 -59.474 -42.512 1.00 51.38 254 ALA A C 1
ATOM 1918 O O . ALA A 1 254 ? -18.243 -58.886 -43.593 1.00 51.38 254 ALA A O 1
ATOM 1919 N N . ASP A 1 255 ? -18.246 -60.799 -42.365 1.00 51.69 255 ASP A N 1
ATOM 1920 C CA . ASP A 1 255 ? -19.173 -61.786 -42.951 1.00 51.69 255 ASP A CA 1
ATOM 1921 C C . ASP A 1 255 ? -18.910 -63.167 -42.320 1.00 51.69 255 ASP A C 1
ATOM 1923 O O . ASP A 1 255 ? -17.722 -63.553 -42.200 1.00 51.69 255 ASP A O 1
#

Organism: NCBI:txid2831970

Foldseek 3Di:
DDDDDDDDDDDDDDDYDDDDDDDDDDDDDDDDPDDDDPPPCQDKDWFWADFDAFDDPDPDDDDDQDDDDDDPPWDFDDWDDARQQIWTATQFWIFDAGNRYRDTHITIGRPPWTFQDWDAAPVRQKIKTWTFDDDDPPDDPPFFGKTWIFIAGRRIRDTQAIDIDGQLDPPPPPCPQPQDVPRDRPPNGSPQRVADHNFWRWHDHPFWIWTAGSHPRHTPDTDGPDDVPDDDPPPDPDDDDDDDDDDDDDDDDDD

Secondary structure (DSSP, 8-state):
------------------------------------------S-EEE--PPPPP-PPPS---S-----PPPTTPPEEEEEEETTEEEEEESSEEEEEETTT--EEEEEE-TTS-EEEEEE-TTSSEEEEEEE----TTS-TTSPPEEEEEEEETTT--EEEEEEEE-----S------B-TTS-B----S-GGGSB-SSEEEEEETTEEEEEETTT--EEEEEE---TTS----------------PPPPPPPP-

Radius of gyration: 31.43 Å; chains: 1; bounding box: 56×82×125 Å

pLDDT: mean 70.37, std 23.99, range [30.88, 98.06]